Protein AF-A0A0D7BCJ7-F1 (afdb_monomer)

Foldseek 3Di:
DDQDLLNVLQLLLLVCLFVVSLVVLVVVLVVCVVVCVLVVDDCPDSNNVSNVLSVVLSVVVVVVVVCCCQVFAQAAPQPPPPDPVSGHQPDADPQQRRGGHVDPVSVVVCCVVPVVVVSVLSNVLVVLQVVPCPDPFDDDDPRRVNSLVVLVVVQCVVCVVVVVVQQVVVVVPDPDLAGWAWEWESSCCSPVVGTDIDTGHPVRVCVLVVVPPPDPDDRPRNPDSQFAHKYKYWGQDPRPDPDPVCVPDSDTRIGIHGDRPRGD

Organism: NCBI:txid1314674

Secondary structure (DSSP, 8-state):
-PPPHHHHHHHTTGGGGSHHHHHHHHHHHHHHHHTTHHHHS-TTSHHHHHHHHHHHHHHHHHHHHHHHIIIIISS-S-TT-S-TT-S---EE-TTTS--EESSHHHHHHHIIIIIHHHHHHHHHHHHHHHH--SS---PPPHHHHHHHHHHHHHHHHHTHHHHHHHHHHHHHH---SSPPEEEEE-TTHHHHSS-EEEEE-HHHHHHHHT----TT---TTTT-TTSPPEEEEEE--------TTGGG----EEEEEE-TT---

InterPro domains:
  IPR002893 Zinc finger, MYND-type [PF01753] (80-119)
  IPR002893 Zinc finger, MYND-type [PS50865] (78-119)

Sequence (264 aa):
MAVSEAHICTQLIPFLVWPSVRKACARQLRAIHASGVRQRLDAQRPLALALNRLEAAVEALGAEMRHFKQSYMLRCENEACPNPSKDKCLYRCTGCYQYYFCSKLCQREVWRTRHRDLCRSYQECSSAALGLSLNESMPLRDGDTEFLVYLVCRDIRDRTEEINEMLKTHNSALDHTEPPALWLNYHNYAENQRAELALMSRVETRNRMGLGDQPGTRTCLEEEVNGPVPVMILAPYNGASNDPRDVKLCQSYYYILKFPNLTV

Structure (mmCIF, N/CA/C/O backbone):
data_AF-A0A0D7BCJ7-F1
#
_entry.id   AF-A0A0D7BCJ7-F1
#
loop_
_atom_site.group_PDB
_atom_site.id
_atom_site.type_symbol
_atom_site.label_atom_id
_atom_site.label_alt_id
_atom_site.label_comp_id
_atom_site.label_asym_id
_atom_site.label_entity_id
_atom_site.label_seq_id
_atom_site.pdbx_PDB_ins_code
_atom_site.Cartn_x
_atom_site.Cartn_y
_atom_site.Cartn_z
_atom_site.occupancy
_atom_site.B_iso_or_equiv
_atom_site.auth_seq_id
_atom_site.auth_comp_id
_atom_site.auth_asym_id
_atom_site.auth_atom_id
_atom_site.pdbx_PDB_model_num
ATOM 1 N N . MET A 1 1 ? 11.781 5.688 30.549 1.00 51.25 1 MET A N 1
ATOM 2 C CA . MET A 1 1 ? 10.606 6.559 30.321 1.00 51.25 1 MET A CA 1
ATOM 3 C C . MET A 1 1 ? 9.436 5.675 29.930 1.00 51.25 1 MET A C 1
ATOM 5 O O . MET A 1 1 ? 9.625 4.835 29.061 1.00 51.25 1 MET A O 1
ATOM 9 N N . ALA A 1 2 ? 8.278 5.803 30.581 1.00 62.81 2 ALA A N 1
ATOM 10 C CA . ALA A 1 2 ? 7.086 5.059 30.176 1.00 62.81 2 ALA A CA 1
ATOM 11 C C . ALA A 1 2 ? 6.595 5.593 28.821 1.00 62.81 2 ALA A C 1
ATOM 13 O O . AL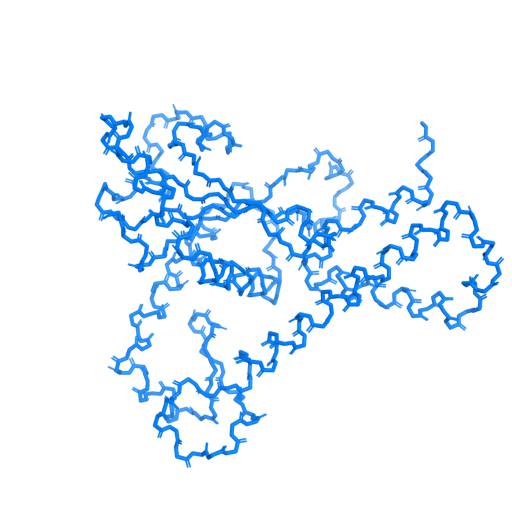A A 1 2 ? 6.397 6.798 28.668 1.00 62.81 2 ALA A O 1
ATOM 14 N N . VAL A 1 3 ? 6.449 4.710 27.834 1.00 76.69 3 VAL A N 1
ATOM 15 C CA . VAL A 1 3 ? 5.853 5.054 26.540 1.00 76.69 3 VAL A CA 1
ATOM 16 C C . VAL A 1 3 ? 4.369 5.332 26.775 1.00 76.69 3 VAL A C 1
ATOM 18 O O . VAL A 1 3 ? 3.677 4.499 27.356 1.00 76.69 3 VAL A O 1
ATOM 21 N N . SER A 1 4 ? 3.878 6.507 26.373 1.00 90.50 4 SER A N 1
ATOM 22 C CA . SER A 1 4 ? 2.458 6.832 26.538 1.00 90.50 4 SER A CA 1
ATOM 23 C C . SER A 1 4 ? 1.599 6.015 25.568 1.00 90.50 4 SER A C 1
ATOM 25 O O . SER A 1 4 ? 2.006 5.722 24.446 1.00 90.50 4 SER A O 1
ATOM 27 N N . GLU A 1 5 ? 0.373 5.679 25.964 1.00 88.62 5 GLU A N 1
ATOM 28 C CA . GLU A 1 5 ? -0.570 4.927 25.118 1.00 88.62 5 GLU A CA 1
ATOM 29 C C . GLU A 1 5 ? -0.847 5.647 23.782 1.00 88.62 5 GLU A C 1
ATOM 31 O O . GLU A 1 5 ? -0.957 5.023 22.725 1.00 88.62 5 GLU A O 1
ATOM 36 N N . ALA A 1 6 ? -0.880 6.984 23.814 1.00 90.62 6 ALA A N 1
ATOM 37 C CA . ALA A 1 6 ? -1.016 7.828 22.629 1.00 90.62 6 ALA A CA 1
ATOM 38 C C . ALA A 1 6 ? 0.174 7.681 21.661 1.00 90.62 6 ALA A C 1
ATOM 40 O O . ALA A 1 6 ? -0.005 7.701 20.439 1.00 90.62 6 ALA A O 1
ATOM 41 N N . HIS A 1 7 ? 1.385 7.497 22.197 1.00 88.62 7 HIS A N 1
ATOM 42 C CA . HIS A 1 7 ? 2.579 7.269 21.390 1.00 88.62 7 HIS A CA 1
ATOM 43 C C . HIS A 1 7 ? 2.500 5.929 20.653 1.00 88.62 7 HIS A C 1
ATOM 45 O O . HIS A 1 7 ? 2.757 5.892 19.453 1.00 88.62 7 HIS A O 1
ATOM 51 N N . ILE A 1 8 ? 2.049 4.863 21.325 1.00 89.12 8 ILE A N 1
ATOM 52 C CA . ILE A 1 8 ? 1.869 3.539 20.705 1.00 89.12 8 ILE A CA 1
ATOM 53 C C . ILE A 1 8 ? 0.881 3.621 19.536 1.00 89.12 8 ILE A C 1
ATOM 55 O O . ILE A 1 8 ? 1.180 3.145 18.444 1.00 89.12 8 ILE A O 1
ATOM 59 N N . CYS A 1 9 ? -0.271 4.275 19.728 1.00 91.38 9 CYS A N 1
ATOM 60 C CA . CYS A 1 9 ? -1.264 4.443 18.661 1.00 91.38 9 CYS A CA 1
ATOM 61 C C . CYS A 1 9 ? -0.677 5.154 17.435 1.00 91.38 9 CYS A C 1
ATOM 63 O O . CYS A 1 9 ? -0.960 4.766 16.307 1.00 91.38 9 CYS A O 1
ATOM 65 N N . THR A 1 10 ? 0.163 6.167 17.663 1.00 90.56 10 THR A N 1
ATOM 66 C CA . THR A 1 10 ? 0.810 6.930 16.588 1.00 90.56 10 THR A CA 1
ATOM 67 C C . THR A 1 10 ? 1.876 6.101 15.871 1.00 90.56 10 THR A C 1
ATOM 69 O O . THR A 1 10 ? 1.929 6.106 14.646 1.00 90.56 10 THR A O 1
ATOM 72 N N . GLN A 1 11 ? 2.682 5.329 16.607 1.00 90.56 11 GLN A N 1
ATOM 73 C CA . GLN A 1 11 ? 3.704 4.462 16.015 1.00 90.56 11 GLN A CA 1
ATOM 74 C C . GLN A 1 11 ? 3.121 3.327 15.171 1.00 90.56 11 GLN A C 1
ATOM 76 O O . GLN A 1 11 ? 3.798 2.841 14.273 1.00 90.56 11 GLN A O 1
ATOM 81 N N . LEU A 1 12 ? 1.874 2.914 15.413 1.00 91.75 12 LEU A N 1
ATOM 82 C CA . LEU A 1 12 ? 1.211 1.896 14.596 1.00 91.75 12 LEU A CA 1
ATOM 83 C C . LEU A 1 12 ? 0.820 2.392 13.199 1.00 91.75 12 LEU A C 1
ATOM 85 O O . LEU A 1 12 ? 0.621 1.565 12.310 1.00 91.75 12 LEU A O 1
ATOM 89 N N . ILE A 1 13 ? 0.693 3.708 12.995 1.00 92.94 13 ILE A N 1
ATOM 90 C CA . ILE A 1 13 ? 0.113 4.260 11.766 1.00 92.94 13 ILE A CA 1
ATOM 91 C C . ILE A 1 13 ? 0.915 3.876 10.512 1.00 92.94 13 ILE A C 1
ATOM 93 O O . ILE A 1 13 ? 0.295 3.325 9.602 1.00 92.94 13 ILE A O 1
ATOM 97 N N . PRO A 1 14 ? 2.253 4.046 10.448 1.00 91.19 14 PRO A N 1
ATOM 98 C CA . PRO A 1 14 ? 3.056 3.603 9.302 1.00 91.19 14 PRO A CA 1
ATOM 99 C C . PRO A 1 14 ? 2.774 2.154 8.881 1.00 91.19 14 PRO A C 1
ATOM 101 O O . PRO A 1 14 ? 2.626 1.840 7.700 1.00 91.19 14 PRO A O 1
ATOM 104 N N . PHE A 1 15 ? 2.606 1.257 9.856 1.00 91.94 15 PHE A N 1
ATOM 105 C CA . PHE A 1 15 ? 2.396 -0.171 9.619 1.00 91.94 15 PHE A CA 1
ATOM 106 C C . PHE A 1 15 ? 0.998 -0.514 9.094 1.00 91.94 15 PHE A C 1
ATOM 108 O O . PHE A 1 15 ? 0.766 -1.644 8.666 1.00 91.94 15 PHE A O 1
ATOM 115 N N . LEU A 1 16 ? 0.056 0.432 9.068 1.00 94.00 16 LEU A N 1
ATOM 116 C CA . LEU A 1 16 ? -1.276 0.188 8.515 1.00 94.00 16 LEU A CA 1
ATOM 117 C C . LEU A 1 16 ? -1.264 -0.044 7.007 1.00 94.00 16 LEU A C 1
ATOM 119 O O . LEU A 1 16 ? -2.260 -0.563 6.495 1.00 94.00 16 LEU A O 1
ATOM 123 N N . VAL A 1 17 ? -0.176 0.297 6.299 1.00 92.75 17 VAL A N 1
ATOM 124 C CA . VAL A 1 17 ? -0.006 -0.071 4.885 1.00 92.75 17 VAL A CA 1
ATOM 125 C C . VAL A 1 17 ? -0.211 -1.578 4.697 1.00 92.75 17 VAL A C 1
ATOM 127 O O . VAL A 1 17 ? -0.869 -1.994 3.743 1.00 92.75 17 VAL A O 1
ATOM 130 N N . TRP A 1 18 ? 0.189 -2.384 5.688 1.00 91.06 18 TRP A N 1
ATOM 131 C CA . TRP A 1 18 ? -0.017 -3.826 5.711 1.00 91.06 18 TRP A CA 1
ATOM 132 C C . TRP A 1 18 ? -1.470 -4.196 6.050 1.00 91.06 18 TRP A C 1
ATOM 134 O O . TRP A 1 18 ? -1.960 -3.923 7.155 1.00 91.06 18 TRP A O 1
ATOM 144 N N . PRO A 1 19 ? -2.183 -4.879 5.139 1.00 91.88 19 PRO A N 1
ATOM 145 C CA . PRO A 1 19 ? -3.533 -5.385 5.369 1.00 91.88 19 PRO A CA 1
ATOM 146 C C . PRO A 1 19 ? -3.717 -6.180 6.663 1.00 91.88 19 PRO A C 1
ATOM 148 O O . PRO A 1 19 ? -4.779 -6.086 7.283 1.00 91.88 19 PRO A O 1
ATOM 151 N N . SER A 1 20 ? -2.736 -6.985 7.068 1.00 88.31 20 SER A N 1
ATOM 152 C CA . SER A 1 20 ? -2.791 -7.783 8.295 1.00 88.31 20 SER A CA 1
ATOM 153 C C . SER A 1 20 ? -2.832 -6.920 9.560 1.00 88.31 20 SER A C 1
ATOM 155 O O . SER A 1 20 ? -3.730 -7.119 10.387 1.00 88.31 20 SER A O 1
ATOM 157 N N . VAL A 1 21 ? -1.947 -5.923 9.672 1.00 91.12 21 VAL A N 1
ATOM 158 C CA . VAL A 1 21 ? -1.925 -4.936 10.768 1.00 91.12 21 VAL A CA 1
ATOM 159 C C . VAL A 1 21 ? -3.219 -4.151 10.774 1.00 91.12 21 VAL A C 1
ATOM 161 O O . VAL A 1 21 ? -3.915 -4.104 11.786 1.00 91.12 21 VAL A O 1
ATOM 164 N N . ARG A 1 22 ? -3.615 -3.624 9.613 1.00 94.44 22 ARG A N 1
ATOM 165 C CA . ARG A 1 22 ? -4.847 -2.850 9.469 1.00 94.44 22 ARG A CA 1
ATOM 166 C C . ARG A 1 22 ? -6.077 -3.629 9.929 1.00 94.44 22 ARG A C 1
ATOM 168 O O . ARG A 1 22 ? -6.897 -3.097 10.673 1.00 94.44 22 ARG A O 1
ATOM 175 N N . LYS A 1 23 ? -6.202 -4.908 9.552 1.00 92.00 23 LYS A N 1
ATOM 176 C CA . LYS A 1 23 ? -7.285 -5.787 10.033 1.00 92.00 23 LYS A CA 1
ATOM 177 C C . LYS A 1 23 ? -7.230 -5.981 11.548 1.00 92.00 23 LYS A C 1
ATOM 179 O O . LYS A 1 23 ? -8.285 -6.012 12.183 1.00 92.00 23 LYS A O 1
ATOM 184 N N . ALA A 1 24 ? -6.039 -6.140 12.127 1.00 93.88 24 ALA A N 1
ATOM 185 C CA . ALA A 1 24 ? -5.876 -6.268 13.569 1.00 93.88 24 ALA A CA 1
ATOM 186 C C . ALA A 1 24 ? -6.311 -4.986 14.297 1.00 93.88 24 ALA A C 1
ATOM 188 O O . ALA A 1 24 ? -7.172 -5.077 15.172 1.00 93.88 24 ALA A O 1
ATOM 189 N N . CYS A 1 25 ? -5.825 -3.817 13.870 1.00 95.56 25 CYS A N 1
ATOM 190 C CA . CYS A 1 25 ? -6.227 -2.512 14.397 1.00 95.56 25 CYS A CA 1
ATOM 191 C C . CYS A 1 25 ? -7.739 -2.300 14.275 1.00 95.56 25 CYS A C 1
ATOM 193 O O . CYS A 1 25 ? -8.396 -2.017 15.271 1.00 95.56 25 CYS A O 1
ATOM 195 N N . ALA A 1 26 ? -8.327 -2.550 13.101 1.00 96.44 26 ALA A N 1
ATOM 196 C CA . ALA A 1 26 ? -9.767 -2.403 12.886 1.00 96.44 26 ALA A CA 1
ATOM 197 C C . ALA A 1 26 ? -10.609 -3.271 13.841 1.00 96.44 26 ALA A C 1
ATOM 199 O O . ALA A 1 26 ? -11.671 -2.848 14.293 1.00 96.44 26 ALA A O 1
ATOM 200 N N . ARG A 1 27 ? -10.157 -4.494 14.167 1.00 96.12 27 ARG A N 1
ATOM 201 C CA . ARG A 1 27 ? -10.835 -5.345 15.165 1.00 96.12 27 ARG A CA 1
ATOM 202 C C . ARG A 1 27 ? -10.770 -4.738 16.564 1.00 96.12 27 ARG A C 1
ATOM 204 O O . ARG A 1 27 ? -11.791 -4.730 17.243 1.00 96.12 27 ARG A O 1
ATOM 211 N N . GLN A 1 28 ? -9.602 -4.244 16.972 1.00 96.56 28 GLN A N 1
ATOM 212 C CA . GLN A 1 28 ? -9.423 -3.646 18.298 1.00 96.56 28 GLN A CA 1
ATOM 213 C C . GLN A 1 28 ? -10.228 -2.355 18.444 1.00 96.56 28 GLN A C 1
ATOM 215 O O . GLN A 1 28 ? -10.923 -2.180 19.438 1.00 96.56 28 GLN A O 1
ATOM 220 N N . LEU A 1 29 ? -10.235 -1.507 17.415 1.00 96.69 29 LEU A N 1
ATOM 221 C CA . LEU A 1 29 ? -11.061 -0.303 17.379 1.00 96.69 29 LEU A CA 1
ATOM 222 C C . LEU A 1 29 ? -12.546 -0.651 17.538 1.00 96.69 29 LEU A C 1
ATOM 224 O O . LEU A 1 29 ? -13.207 -0.111 18.418 1.00 96.69 29 LEU A O 1
ATOM 228 N N . ARG A 1 30 ? -13.067 -1.646 16.804 1.00 96.94 30 ARG A N 1
ATOM 229 C CA . ARG A 1 30 ? -14.457 -2.102 16.997 1.00 96.94 30 ARG A CA 1
ATOM 230 C C . ARG A 1 30 ? -14.746 -2.579 18.423 1.00 96.94 30 ARG A C 1
ATOM 232 O O . ARG A 1 30 ? -15.822 -2.293 18.937 1.00 96.94 30 ARG A O 1
ATOM 239 N N . ALA A 1 31 ? -13.809 -3.274 19.067 1.00 97.00 31 ALA A N 1
ATOM 240 C CA . ALA A 1 31 ? -13.967 -3.697 20.459 1.00 97.00 31 ALA A CA 1
ATOM 241 C C . ALA A 1 31 ? -13.989 -2.498 21.430 1.00 97.00 31 ALA A C 1
ATOM 243 O O . ALA A 1 31 ? -14.836 -2.440 22.324 1.00 97.00 31 ALA A O 1
ATOM 244 N N . ILE A 1 32 ? -13.121 -1.502 21.219 1.00 95.31 32 ILE A N 1
ATOM 245 C CA . ILE A 1 32 ? -13.100 -0.249 21.992 1.00 95.31 32 ILE A CA 1
ATOM 246 C C . ILE A 1 32 ? -14.434 0.497 21.850 1.00 95.31 32 ILE A C 1
ATOM 248 O O . ILE A 1 32 ? -14.998 0.932 22.855 1.00 95.31 32 ILE A O 1
ATOM 252 N N . HIS A 1 33 ? -14.977 0.586 20.633 1.00 95.69 33 HIS A N 1
ATOM 253 C CA . HIS A 1 33 ? -16.292 1.183 20.375 1.00 95.69 33 HIS A CA 1
ATOM 254 C C . HIS A 1 33 ? -17.423 0.406 21.062 1.00 95.69 33 HIS A C 1
ATOM 256 O O . HIS A 1 33 ? -18.238 1.006 21.759 1.00 95.69 33 HIS A O 1
ATOM 262 N N . ALA A 1 34 ? -17.444 -0.924 20.929 1.00 96.38 34 ALA A N 1
ATOM 263 C CA . ALA A 1 34 ? -18.485 -1.778 21.509 1.00 96.38 34 ALA A CA 1
ATOM 264 C C . ALA A 1 34 ? -18.501 -1.759 23.048 1.00 96.38 34 ALA A C 1
ATOM 266 O O . ALA A 1 34 ? -19.558 -1.879 23.659 1.00 96.38 34 ALA A O 1
ATOM 267 N N . SER A 1 35 ? -17.340 -1.586 23.682 1.00 97.00 35 SER A N 1
ATOM 268 C CA . SER A 1 35 ? -17.218 -1.528 25.146 1.00 97.00 35 SER A CA 1
ATOM 269 C C . SER A 1 35 ? -17.656 -0.197 25.773 1.00 97.00 35 SER A C 1
ATOM 271 O O . SER A 1 35 ? -17.656 -0.066 26.999 1.00 97.00 35 SER A O 1
ATOM 273 N N . GLY A 1 36 ? -17.972 0.823 24.967 1.00 96.38 36 GLY A N 1
ATOM 274 C CA . GLY A 1 36 ? -18.299 2.161 25.464 1.00 96.38 36 GLY A CA 1
ATOM 275 C C . GLY A 1 36 ? -17.089 2.960 25.978 1.00 96.38 36 GLY A C 1
ATOM 276 O O . GLY A 1 36 ? -17.242 4.079 26.469 1.00 96.38 36 GLY A O 1
ATOM 277 N N . VAL A 1 37 ? -15.871 2.400 25.912 1.00 94.56 37 VAL A N 1
ATOM 278 C CA . VAL A 1 37 ? -14.645 3.064 26.389 1.00 94.56 37 VAL A CA 1
ATOM 279 C C . VAL A 1 37 ? -14.391 4.344 25.602 1.00 94.56 37 VAL A C 1
ATOM 281 O O . VAL A 1 37 ? -14.027 5.357 26.198 1.00 94.56 37 VAL A O 1
ATOM 284 N N . ARG A 1 38 ? -14.640 4.330 24.286 1.00 92.75 38 ARG A N 1
ATOM 285 C CA . ARG A 1 38 ? -14.382 5.479 23.408 1.00 92.75 38 ARG A CA 1
ATOM 286 C C . ARG A 1 38 ? -15.134 6.737 23.844 1.00 92.75 38 ARG A C 1
ATOM 288 O O . ARG A 1 38 ? -14.552 7.816 23.791 1.00 92.75 38 ARG A O 1
ATOM 295 N N . GLN A 1 39 ? -16.385 6.588 24.273 1.00 94.12 39 GLN A N 1
ATOM 296 C CA . GLN A 1 39 ? -17.293 7.670 24.664 1.00 94.12 39 GLN A CA 1
ATOM 297 C C . GLN A 1 39 ? -16.931 8.271 26.026 1.00 94.12 39 GLN A C 1
ATOM 299 O O . GLN A 1 39 ? -17.283 9.410 26.309 1.00 94.12 39 GLN A O 1
ATOM 304 N N . ARG A 1 40 ? -16.222 7.512 26.870 1.00 95.19 40 ARG A N 1
ATOM 305 C CA . ARG A 1 40 ? -15.751 7.975 28.183 1.00 95.19 40 ARG A CA 1
ATOM 306 C C . ARG A 1 40 ? -14.421 8.726 28.113 1.00 95.19 40 ARG A C 1
ATOM 308 O O . ARG A 1 40 ? -14.030 9.349 29.095 1.00 95.19 40 ARG A O 1
ATOM 315 N N . LEU A 1 41 ? -13.713 8.647 26.986 1.00 93.81 41 LEU A N 1
ATOM 316 C CA . LEU A 1 41 ? -12.473 9.386 26.775 1.00 93.81 41 LEU A CA 1
ATOM 317 C C . LEU A 1 41 ? -12.789 10.834 26.403 1.00 93.81 41 LEU A C 1
ATOM 319 O O . LEU A 1 41 ? -13.449 11.095 25.399 1.00 93.81 41 LEU A O 1
ATOM 323 N N . ASP A 1 42 ? -12.255 11.769 27.185 1.00 94.31 42 ASP A N 1
ATOM 324 C CA . ASP A 1 42 ? -12.269 13.192 26.854 1.00 94.31 42 ASP A CA 1
ATOM 325 C C . ASP A 1 42 ? -11.578 13.426 25.498 1.00 94.31 42 ASP A C 1
ATOM 327 O O . ASP A 1 42 ? -10.450 12.980 25.265 1.00 94.31 42 ASP A O 1
ATOM 331 N N . ALA A 1 43 ? -12.282 14.115 24.598 1.00 93.00 43 ALA A N 1
ATOM 332 C CA . ALA A 1 43 ? -11.879 14.340 23.215 1.00 93.00 43 ALA A CA 1
ATOM 333 C C . ALA A 1 43 ? -10.544 15.089 23.080 1.00 93.00 43 ALA A C 1
ATOM 335 O O . ALA A 1 43 ? -9.851 14.895 22.084 1.00 93.00 43 ALA A O 1
ATOM 336 N N . GLN A 1 44 ? -10.170 15.902 24.074 1.00 94.00 44 GLN A N 1
ATOM 337 C CA . GLN A 1 44 ? -8.918 16.665 24.062 1.00 94.00 44 GLN A CA 1
ATOM 338 C C . GLN A 1 44 ? -7.728 15.876 24.617 1.00 94.00 44 GLN A C 1
ATOM 340 O O . GLN A 1 44 ? -6.585 16.335 24.564 1.00 94.00 44 GLN A O 1
ATOM 345 N N . ARG A 1 45 ? -7.955 14.670 25.156 1.00 94.38 45 ARG A N 1
ATOM 346 C CA . ARG A 1 45 ? -6.863 13.843 25.673 1.00 94.38 45 ARG A CA 1
ATOM 347 C C . ARG A 1 45 ? -5.987 13.342 24.520 1.00 94.38 45 ARG A C 1
ATOM 349 O O . ARG A 1 45 ? -6.523 12.885 23.509 1.00 94.38 45 ARG A O 1
ATOM 356 N N . PRO A 1 46 ? -4.652 13.293 24.697 1.00 95.69 46 PRO A N 1
ATOM 357 C CA . PRO A 1 46 ? -3.736 12.801 23.666 1.00 95.69 46 PRO A CA 1
ATOM 358 C C . PRO A 1 46 ? -4.098 11.415 23.118 1.00 95.69 46 PRO A C 1
ATOM 360 O O . PRO A 1 46 ? -3.980 11.179 21.920 1.00 95.69 46 PRO A O 1
ATOM 363 N N . LEU A 1 47 ? -4.588 10.509 23.972 1.00 95.31 47 LEU A N 1
ATOM 364 C CA . LEU A 1 47 ? -5.031 9.181 23.544 1.00 95.31 47 LEU A CA 1
ATOM 365 C C . LEU A 1 47 ? -6.252 9.247 22.615 1.00 95.31 47 LEU A C 1
ATOM 367 O O . LEU A 1 47 ? -6.290 8.534 21.618 1.00 95.31 47 LEU A O 1
ATOM 371 N N . ALA A 1 48 ? -7.230 10.111 22.905 1.00 95.56 48 ALA A N 1
ATOM 372 C CA . ALA A 1 48 ? -8.414 10.268 22.064 1.00 95.56 48 ALA A CA 1
ATOM 373 C C . ALA A 1 48 ? -8.048 10.820 20.677 1.00 95.56 48 ALA A C 1
ATOM 375 O O . ALA A 1 48 ? -8.554 10.328 19.669 1.00 95.56 48 ALA A O 1
ATOM 376 N N . LEU A 1 49 ? -7.126 11.787 20.620 1.00 95.56 49 LEU A N 1
ATOM 377 C CA . LEU A 1 49 ? -6.604 12.333 19.364 1.00 95.56 49 LEU A CA 1
ATOM 378 C C . LEU A 1 49 ? -5.815 11.285 18.565 1.00 95.56 49 LEU A C 1
ATOM 380 O O . LEU A 1 49 ? -6.019 11.148 17.359 1.00 95.56 49 LEU A O 1
ATOM 384 N N . ALA A 1 50 ? -4.958 10.505 19.230 1.00 95.44 50 ALA A N 1
ATOM 385 C CA . ALA A 1 50 ? -4.190 9.446 18.580 1.00 95.44 50 ALA A CA 1
ATOM 386 C C . ALA A 1 50 ? -5.093 8.319 18.047 1.00 95.44 50 ALA A C 1
ATOM 388 O O . ALA A 1 50 ? -4.885 7.846 16.931 1.00 95.44 50 ALA A O 1
ATOM 389 N N . LEU A 1 51 ? -6.132 7.933 18.798 1.00 96.44 51 LEU A N 1
ATOM 390 C CA . LEU A 1 51 ? -7.142 6.973 18.344 1.00 96.44 51 LEU A CA 1
ATOM 391 C C . LEU A 1 51 ? -7.931 7.500 17.142 1.00 96.44 51 LEU A C 1
ATOM 393 O O . LEU A 1 51 ? -8.103 6.755 16.187 1.00 96.44 51 LEU A O 1
ATOM 397 N N . ASN A 1 52 ? -8.341 8.774 17.137 1.00 95.88 52 ASN A N 1
ATOM 398 C CA . ASN A 1 52 ? -9.004 9.382 15.974 1.00 95.88 52 ASN A CA 1
ATOM 399 C C . ASN A 1 52 ? -8.136 9.298 14.716 1.00 95.88 52 ASN A C 1
ATOM 401 O O . ASN A 1 52 ? -8.620 8.943 13.643 1.00 95.88 52 ASN A O 1
ATOM 405 N N . ARG A 1 53 ? -6.842 9.608 14.851 1.00 95.81 53 ARG A N 1
ATOM 406 C CA . ARG A 1 53 ? -5.889 9.547 13.738 1.00 95.81 53 ARG A CA 1
ATOM 407 C C . ARG A 1 53 ? -5.714 8.112 13.228 1.00 95.81 53 ARG A C 1
ATOM 409 O O . ARG A 1 53 ? -5.748 7.885 12.022 1.00 95.81 53 ARG A O 1
ATOM 416 N N . LEU A 1 54 ? -5.579 7.151 14.144 1.00 96.25 54 LEU A N 1
ATOM 417 C CA . LEU A 1 54 ? -5.483 5.723 13.834 1.00 96.25 54 LEU A CA 1
ATOM 418 C C . LEU A 1 54 ? -6.756 5.199 13.145 1.00 96.25 54 LEU A C 1
ATOM 420 O O . LEU A 1 54 ? -6.659 4.494 12.144 1.00 96.25 54 LEU A O 1
ATOM 424 N N . GLU A 1 55 ? -7.940 5.563 13.644 1.00 96.81 55 GLU A N 1
ATOM 425 C CA . GLU A 1 55 ? -9.242 5.217 13.055 1.00 96.81 55 GLU A CA 1
ATOM 426 C C . GLU A 1 55 ? -9.379 5.763 11.631 1.00 96.81 55 GLU A C 1
ATOM 428 O O . GLU A 1 55 ? -9.693 5.003 10.714 1.00 96.81 55 GLU A O 1
ATOM 433 N N . ALA A 1 56 ? -9.071 7.047 11.426 1.00 96.38 56 ALA A N 1
ATOM 434 C CA . ALA A 1 56 ? -9.122 7.673 10.109 1.00 96.38 56 ALA A CA 1
ATOM 435 C C . ALA A 1 56 ? -8.192 6.971 9.104 1.00 96.38 56 ALA A C 1
ATOM 437 O O . ALA A 1 56 ? -8.612 6.661 7.988 1.00 96.38 56 ALA A O 1
ATOM 438 N N . ALA A 1 57 ? -6.958 6.651 9.509 1.00 96.31 57 ALA A N 1
ATOM 439 C CA . ALA A 1 57 ? -6.001 5.944 8.658 1.00 96.31 57 ALA A CA 1
ATOM 440 C C . ALA A 1 57 ? -6.443 4.499 8.344 1.00 96.31 57 ALA A C 1
ATOM 442 O O . ALA A 1 57 ? -6.313 4.037 7.206 1.00 96.31 57 ALA A O 1
ATOM 443 N N . VAL A 1 58 ? -7.012 3.783 9.325 1.00 96.62 58 VAL A N 1
ATOM 444 C CA . VAL A 1 58 ? -7.580 2.438 9.126 1.00 96.62 58 VAL A CA 1
ATOM 445 C C . VAL A 1 58 ? -8.729 2.465 8.119 1.00 96.62 58 VAL A C 1
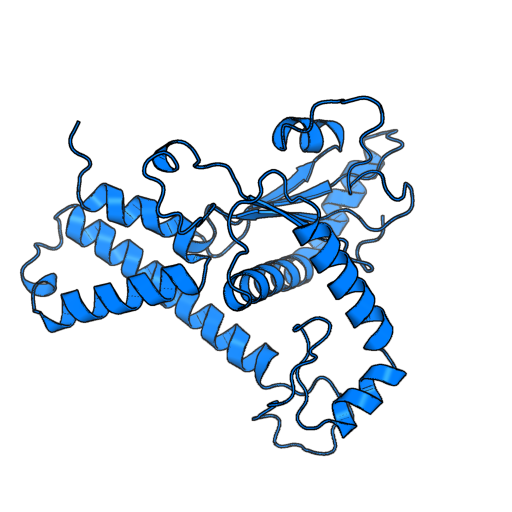ATOM 447 O O . VAL A 1 58 ? -8.784 1.590 7.251 1.00 96.62 58 VAL A O 1
ATOM 450 N N . GLU A 1 59 ? -9.630 3.443 8.213 1.00 95.69 59 GLU A N 1
ATOM 451 C CA . GLU A 1 59 ? -10.773 3.562 7.306 1.00 95.69 59 GLU A CA 1
ATOM 452 C C . GLU A 1 59 ? -10.356 3.965 5.889 1.00 95.69 59 GLU A C 1
ATOM 454 O O . GLU A 1 59 ? -10.801 3.327 4.929 1.00 95.69 59 GLU A O 1
ATOM 459 N N . ALA A 1 60 ? -9.453 4.942 5.745 1.00 94.56 60 ALA A N 1
ATOM 460 C CA . ALA A 1 60 ? -8.932 5.377 4.447 1.00 94.56 60 ALA A CA 1
ATOM 461 C C . ALA A 1 60 ? -8.280 4.210 3.684 1.00 94.56 60 ALA A C 1
ATOM 463 O O . ALA A 1 60 ? -8.723 3.834 2.596 1.00 94.56 60 ALA A O 1
ATOM 464 N N . LEU A 1 61 ? -7.319 3.524 4.310 1.00 93.81 61 LEU A N 1
ATOM 465 C CA . LEU A 1 61 ? -6.669 2.347 3.719 1.00 93.81 61 LEU A CA 1
ATOM 466 C C . LEU A 1 61 ? -7.610 1.136 3.602 1.00 93.81 61 LEU A C 1
ATOM 468 O O . LEU A 1 61 ? -7.405 0.225 2.792 1.00 93.81 61 LEU A O 1
ATOM 472 N N . GLY A 1 62 ? -8.650 1.081 4.434 1.00 92.62 62 GLY A N 1
ATOM 473 C CA . GLY A 1 62 ? -9.736 0.115 4.324 1.00 92.62 62 GLY A CA 1
ATOM 474 C C . GLY A 1 62 ? -10.534 0.307 3.035 1.00 92.62 62 GLY A C 1
ATOM 475 O O . GLY A 1 62 ? -10.846 -0.680 2.365 1.00 92.62 62 GLY A O 1
ATOM 476 N N . ALA A 1 63 ? -10.819 1.557 2.662 1.00 91.6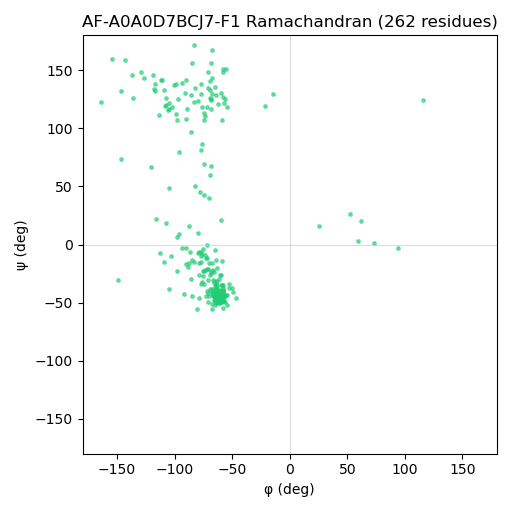9 63 ALA A N 1
ATOM 477 C CA . ALA A 1 63 ? -11.452 1.910 1.397 1.00 91.69 63 ALA A CA 1
ATOM 478 C C . ALA A 1 63 ? -10.560 1.563 0.202 1.00 91.69 63 ALA A C 1
ATOM 480 O O . ALA A 1 63 ? -11.030 0.896 -0.720 1.00 91.69 63 ALA A O 1
ATOM 481 N N . GLU A 1 64 ? -9.265 1.884 0.262 1.00 89.75 64 GLU A N 1
ATOM 482 C CA . GLU A 1 64 ? -8.312 1.498 -0.786 1.00 89.75 64 GLU A CA 1
ATOM 483 C C . GLU A 1 64 ? -8.247 -0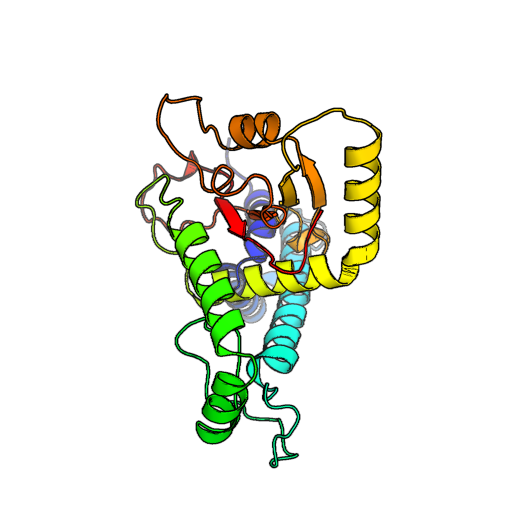.018 -0.984 1.00 89.75 64 GLU A C 1
ATOM 485 O O . GLU A 1 64 ? -8.259 -0.511 -2.107 1.00 89.75 64 GLU A O 1
ATOM 490 N N . MET A 1 65 ? -8.252 -0.788 0.104 1.00 88.75 65 MET A N 1
ATOM 491 C CA . MET A 1 65 ? -8.302 -2.249 0.039 1.00 88.75 65 MET A CA 1
ATOM 492 C C . MET A 1 65 ? -9.604 -2.769 -0.571 1.00 8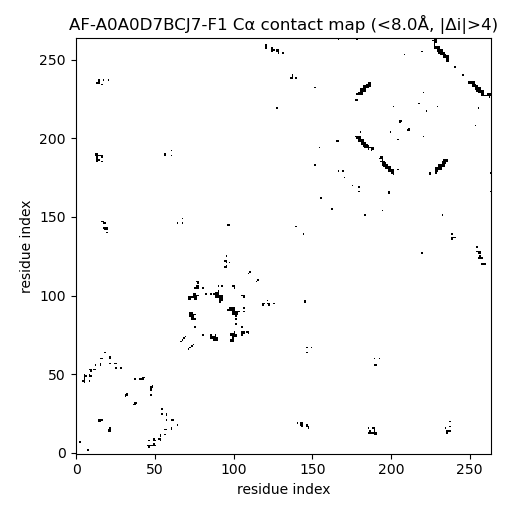8.75 65 MET A C 1
ATOM 494 O O . MET A 1 65 ? -9.595 -3.790 -1.256 1.00 88.75 65 MET A O 1
ATOM 498 N N . ARG A 1 66 ? -10.739 -2.106 -0.330 1.00 87.94 66 ARG A N 1
ATOM 499 C CA . ARG A 1 66 ? -11.995 -2.458 -1.007 1.00 87.94 66 ARG A CA 1
ATOM 500 C C . ARG A 1 66 ? -11.892 -2.180 -2.503 1.00 87.94 66 ARG A C 1
ATOM 502 O O . ARG A 1 66 ? -12.274 -3.056 -3.270 1.00 87.94 66 ARG A O 1
ATOM 509 N N . HIS A 1 67 ? -11.308 -1.051 -2.906 1.00 84.62 67 HIS A N 1
ATOM 510 C CA . HIS A 1 67 ? -11.037 -0.757 -4.314 1.00 84.62 67 HIS A CA 1
ATOM 511 C C . HIS A 1 67 ? -10.074 -1.760 -4.941 1.00 84.62 67 HIS A C 1
ATOM 513 O O . HIS A 1 67 ? -10.373 -2.272 -6.010 1.00 84.62 67 HIS A O 1
ATOM 519 N N . PHE A 1 68 ? -8.985 -2.126 -4.267 1.00 83.75 68 PHE A N 1
ATOM 520 C CA . PHE A 1 68 ? -8.104 -3.204 -4.711 1.00 83.75 68 PHE A CA 1
ATOM 521 C C . PHE A 1 68 ? -8.897 -4.496 -4.939 1.00 83.75 68 PHE A C 1
ATOM 523 O O . PHE A 1 68 ? -8.880 -5.066 -6.025 1.00 83.75 68 PHE A O 1
ATOM 530 N N . LYS A 1 69 ? -9.686 -4.930 -3.954 1.00 81.56 69 LYS A N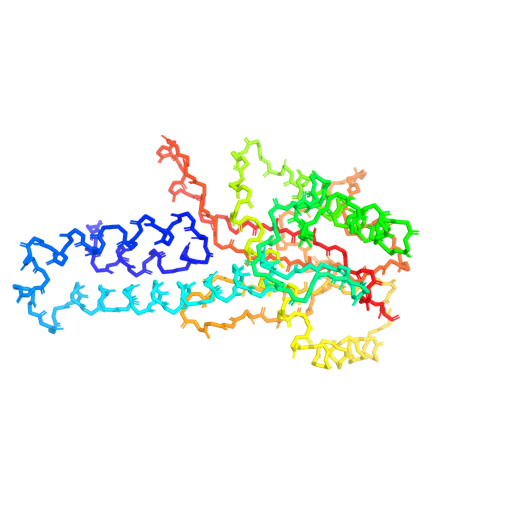 1
ATOM 531 C CA . LYS A 1 69 ? -10.498 -6.143 -4.094 1.00 81.56 69 LYS A CA 1
ATOM 532 C C . LYS A 1 69 ? -11.502 -6.046 -5.241 1.00 81.56 69 LYS A C 1
ATOM 534 O O . LYS A 1 69 ? -11.638 -6.996 -5.998 1.00 81.56 69 LYS A O 1
ATOM 539 N N . GLN A 1 70 ? -12.190 -4.921 -5.387 1.00 77.44 70 GLN A N 1
ATOM 540 C CA . GLN A 1 70 ? -13.208 -4.736 -6.420 1.00 77.44 70 GLN A CA 1
ATOM 541 C C . GLN A 1 70 ? -12.593 -4.619 -7.819 1.00 77.44 70 GLN A C 1
ATOM 543 O O . GLN A 1 70 ? -12.998 -5.332 -8.730 1.00 77.44 70 GLN A O 1
ATOM 548 N N . SER A 1 71 ? -11.591 -3.764 -7.986 1.00 69.88 71 SER A N 1
ATOM 549 C CA . SER A 1 71 ? -10.990 -3.453 -9.283 1.00 69.88 71 SER A CA 1
ATOM 550 C C . SER A 1 71 ? -10.041 -4.544 -9.775 1.00 69.88 71 SER A C 1
ATOM 552 O O . SER A 1 71 ? -9.969 -4.775 -10.980 1.00 69.88 71 SER A O 1
ATOM 554 N N . TYR A 1 72 ? -9.331 -5.219 -8.864 1.00 66.62 72 TYR A N 1
ATOM 555 C CA . TYR A 1 72 ? -8.327 -6.227 -9.216 1.00 66.62 72 TYR A CA 1
ATOM 556 C C . TYR A 1 72 ? -8.789 -7.667 -8.990 1.00 66.62 72 TYR A C 1
ATOM 558 O O . TYR A 1 72 ? -8.483 -8.510 -9.825 1.00 66.62 72 TYR A O 1
ATOM 566 N N . MET A 1 73 ? -9.544 -7.979 -7.927 1.00 69.38 73 MET A N 1
ATOM 567 C CA . MET A 1 73 ? -9.954 -9.374 -7.677 1.00 69.38 73 MET A CA 1
ATOM 568 C C . MET A 1 73 ? -11.261 -9.773 -8.370 1.00 69.38 73 MET A C 1
ATOM 570 O O . MET A 1 73 ? -11.526 -10.966 -8.513 1.00 69.38 73 MET A O 1
ATOM 574 N N . LEU A 1 74 ? -12.100 -8.818 -8.790 1.00 72.62 74 LEU A N 1
ATOM 575 C CA . LEU A 1 74 ? -13.379 -9.148 -9.430 1.00 72.62 74 LEU A CA 1
ATOM 576 C C . LEU A 1 74 ? -13.318 -9.093 -10.954 1.00 72.62 74 LEU A C 1
ATOM 578 O O . LEU A 1 74 ? -14.093 -9.797 -11.590 1.00 72.62 74 LEU A O 1
ATOM 582 N N . ARG A 1 75 ? -12.373 -8.363 -11.559 1.00 79.31 75 ARG A N 1
ATOM 583 C CA . ARG A 1 75 ? -12.302 -8.213 -13.017 1.00 79.31 75 ARG A CA 1
ATOM 584 C C . ARG A 1 75 ? -11.611 -9.400 -13.688 1.00 79.31 75 ARG A C 1
ATOM 586 O O . ARG A 1 75 ? -10.539 -9.829 -13.276 1.00 79.31 75 ARG A O 1
ATOM 593 N N . CYS A 1 76 ? -12.212 -9.892 -14.774 1.00 86.56 7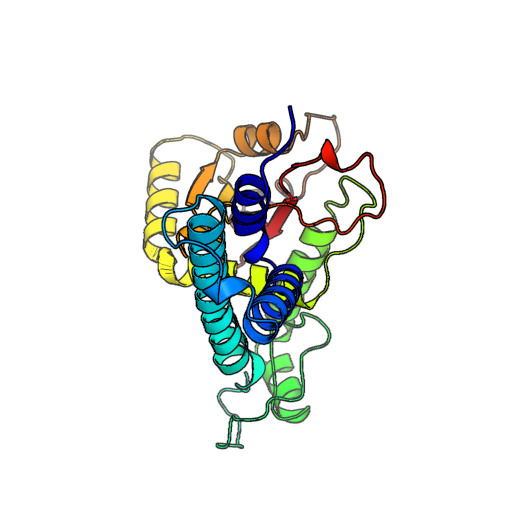6 CYS A N 1
ATOM 594 C CA . CYS A 1 76 ? -11.566 -10.895 -15.612 1.00 86.56 76 CYS A CA 1
ATOM 595 C C . CYS A 1 76 ? -10.525 -10.200 -16.478 1.00 86.56 76 CYS A C 1
ATOM 597 O O . CYS A 1 76 ? -10.857 -9.249 -17.185 1.00 86.56 76 CYS A O 1
ATOM 599 N N . GLU A 1 77 ? -9.304 -10.722 -16.476 1.00 87.00 77 GLU A N 1
ATOM 600 C CA . GLU A 1 77 ? -8.230 -10.180 -17.311 1.00 87.00 77 GLU A CA 1
ATOM 601 C C . GLU A 1 77 ? -8.441 -10.444 -18.812 1.00 87.00 77 GLU A C 1
ATOM 603 O O . GLU A 1 77 ? -7.826 -9.804 -19.656 1.00 87.00 77 GLU A O 1
ATOM 608 N N . ASN A 1 78 ? -9.327 -11.372 -19.180 1.00 90.00 78 ASN A N 1
ATOM 609 C CA . ASN A 1 78 ? -9.666 -11.593 -20.579 1.00 90.00 78 ASN A CA 1
ATOM 610 C C . ASN A 1 78 ? -10.556 -10.454 -21.090 1.00 90.00 78 ASN A C 1
ATOM 612 O O . ASN A 1 78 ? -11.731 -10.375 -20.738 1.00 90.00 78 ASN A O 1
ATOM 616 N N . GLU A 1 79 ? -10.006 -9.577 -21.926 1.00 87.19 79 GLU A N 1
ATOM 617 C CA . GLU A 1 79 ? -10.759 -8.486 -22.559 1.00 87.19 79 GLU A CA 1
ATOM 618 C C . GLU A 1 79 ? -11.865 -8.997 -23.483 1.00 87.19 79 GLU A C 1
ATOM 620 O O . GLU A 1 79 ? -12.929 -8.386 -23.548 1.00 87.19 79 GLU A O 1
ATOM 625 N N . ALA A 1 80 ? -11.656 -10.158 -24.109 1.00 89.62 80 ALA A N 1
ATOM 626 C CA . ALA A 1 80 ? -12.647 -10.853 -24.925 1.00 89.62 80 ALA A CA 1
ATOM 627 C C . ALA A 1 80 ? -13.550 -11.787 -24.094 1.00 89.62 80 ALA A C 1
ATOM 629 O O . ALA A 1 80 ? -14.205 -12.670 -24.647 1.00 89.62 80 ALA A O 1
ATOM 630 N N . CYS A 1 81 ? -13.584 -11.631 -22.761 1.00 88.25 81 CYS A N 1
ATOM 631 C CA . CYS A 1 81 ? -14.379 -12.480 -21.877 1.00 88.25 81 CYS A CA 1
ATOM 632 C C . CYS A 1 81 ? -15.853 -12.501 -22.326 1.00 88.25 81 CYS A C 1
ATOM 634 O O . CYS A 1 81 ? -16.522 -11.468 -22.248 1.00 88.25 81 CYS A O 1
ATOM 636 N N . PRO A 1 82 ? -16.403 -13.672 -22.704 1.00 83.31 82 PRO A N 1
ATOM 637 C CA . PRO A 1 82 ? -17.788 -13.780 -23.160 1.00 83.31 82 PRO A CA 1
ATOM 638 C C . PRO A 1 82 ? -18.789 -13.613 -22.013 1.00 83.31 82 PRO A C 1
ATOM 640 O O . PRO A 1 82 ? -19.986 -13.493 -22.251 1.00 83.31 82 PRO A O 1
ATOM 643 N N . ASN A 1 83 ? -18.316 -13.633 -20.761 1.00 79.00 83 ASN A N 1
ATOM 644 C CA . ASN A 1 83 ? -19.152 -13.394 -19.600 1.00 79.00 83 ASN A CA 1
ATOM 645 C C . ASN A 1 83 ? -19.179 -11.889 -19.261 1.00 79.00 83 ASN A C 1
ATOM 647 O O . ASN A 1 83 ? -18.188 -11.376 -18.725 1.00 79.00 83 ASN A O 1
ATOM 651 N N . PRO A 1 84 ? -20.300 -11.187 -19.509 1.00 63.00 84 PRO A N 1
ATOM 652 C CA . PRO A 1 84 ? -20.429 -9.763 -19.208 1.00 63.00 84 PRO A CA 1
ATOM 653 C C . PRO A 1 84 ? -20.510 -9.504 -17.704 1.00 63.00 84 PRO A C 1
ATOM 655 O O . PRO A 1 84 ? -20.209 -8.402 -17.257 1.00 63.00 84 PRO A O 1
ATOM 658 N N . SER A 1 85 ? -20.884 -10.525 -16.923 1.00 63.47 85 SER A N 1
ATOM 659 C CA . SER A 1 85 ? -21.218 -10.363 -15.513 1.00 63.47 85 SER A CA 1
ATOM 660 C C . SER A 1 85 ? -20.035 -10.091 -14.599 1.00 63.47 85 SER A C 1
ATOM 662 O O . SER A 1 85 ? -20.337 -9.964 -13.437 1.00 63.47 85 SER A O 1
ATOM 664 N N . LYS A 1 86 ? -18.771 -10.019 -15.078 1.00 62.34 86 LYS A N 1
ATOM 665 C CA . LYS A 1 86 ? -17.514 -9.486 -14.461 1.00 62.34 86 LYS A CA 1
ATOM 666 C C . LYS A 1 86 ? -17.354 -9.440 -12.920 1.00 62.34 86 LYS A C 1
ATOM 668 O O . LYS A 1 86 ? -16.427 -8.807 -12.440 1.00 62.34 86 LYS A O 1
ATOM 673 N N . ASP A 1 87 ? -18.161 -10.140 -12.139 1.00 60.44 87 ASP A N 1
ATOM 674 C CA . ASP A 1 87 ? -18.406 -9.803 -10.734 1.00 60.44 87 ASP A CA 1
ATOM 675 C C . ASP A 1 87 ? -17.836 -10.873 -9.812 1.00 60.44 87 ASP A C 1
ATOM 677 O O . ASP A 1 87 ? -17.828 -10.710 -8.594 1.00 60.44 87 ASP A O 1
ATOM 681 N N . LYS A 1 88 ? -17.351 -11.991 -10.367 1.00 69.69 88 LYS A N 1
ATOM 682 C CA . LYS A 1 88 ? -16.764 -13.095 -9.598 1.00 69.69 88 LYS A CA 1
ATOM 683 C C . LYS A 1 88 ? -15.638 -13.768 -10.372 1.00 69.69 88 LYS A C 1
ATOM 685 O O . LYS A 1 88 ? -15.779 -14.888 -10.864 1.00 69.69 88 LYS A O 1
ATOM 690 N N . CYS A 1 89 ? -14.493 -13.099 -10.466 1.00 79.81 89 CYS A N 1
ATOM 691 C CA . CYS A 1 89 ? -13.267 -13.742 -10.927 1.00 79.81 89 CYS A CA 1
ATOM 692 C C . CYS A 1 89 ? -12.649 -14.600 -9.824 1.00 79.81 89 CYS A C 1
ATOM 694 O O . CYS A 1 89 ? -11.740 -14.200 -9.109 1.00 79.81 89 CYS A O 1
ATOM 696 N N . LEU A 1 90 ? -13.197 -15.807 -9.675 1.00 78.56 90 LEU A N 1
ATOM 697 C CA . LEU A 1 90 ? -12.800 -16.761 -8.638 1.00 78.56 90 LEU A CA 1
ATOM 698 C C . LEU A 1 90 ? -11.483 -17.486 -8.954 1.00 78.56 90 LEU A C 1
ATOM 700 O O . LEU A 1 90 ? -10.904 -18.113 -8.069 1.00 78.56 90 LEU A O 1
ATOM 704 N N . TYR A 1 91 ? -11.009 -17.431 -10.202 1.00 83.44 91 TYR A N 1
ATOM 705 C CA . TYR A 1 91 ? -9.778 -18.097 -10.612 1.00 83.44 91 TYR A CA 1
ATOM 706 C C . TYR A 1 91 ? -8.625 -17.109 -10.606 1.00 83.44 91 TYR A C 1
ATOM 708 O O . TYR A 1 91 ? -8.507 -16.272 -11.492 1.00 83.44 91 TYR A O 1
ATOM 716 N N . ARG A 1 92 ? -7.744 -17.237 -9.622 1.00 86.88 92 ARG A N 1
ATOM 717 C CA . ARG A 1 92 ? -6.494 -16.483 -9.559 1.00 86.88 92 ARG A CA 1
ATOM 718 C C . ARG A 1 92 ? -5.380 -17.257 -10.257 1.00 86.88 92 ARG A C 1
ATOM 720 O O . ARG A 1 92 ? -5.303 -18.480 -10.122 1.00 86.88 92 ARG A O 1
ATOM 727 N N . CYS A 1 93 ? -4.495 -16.564 -10.971 1.00 86.06 93 CYS A N 1
ATOM 728 C CA . CYS A 1 93 ? -3.269 -17.193 -11.453 1.00 86.06 93 CYS A CA 1
ATOM 729 C C . CYS A 1 93 ? -2.420 -17.646 -10.261 1.00 86.06 93 CYS A C 1
ATOM 731 O O . CYS A 1 93 ? -2.007 -16.825 -9.450 1.00 86.06 93 CYS A O 1
ATOM 733 N N . THR A 1 94 ? -2.128 -18.940 -10.165 1.00 81.56 94 THR A N 1
ATOM 734 C CA . THR A 1 94 ? -1.291 -19.501 -9.092 1.00 81.56 94 THR A CA 1
ATOM 735 C C . THR A 1 94 ? 0.201 -19.243 -9.296 1.00 81.56 94 THR A C 1
ATOM 737 O O . THR A 1 94 ? 0.988 -19.535 -8.408 1.00 81.56 94 THR A O 1
ATOM 740 N N . GLY A 1 95 ? 0.598 -18.743 -10.472 1.00 79.69 95 GLY A N 1
ATOM 741 C CA . GLY A 1 95 ? 1.988 -18.422 -10.779 1.00 79.69 95 GLY A CA 1
ATOM 742 C C . GLY A 1 95 ? 2.422 -17.077 -10.203 1.00 79.69 95 GLY A C 1
ATOM 743 O O . GLY A 1 95 ? 3.393 -17.019 -9.461 1.00 79.69 95 GLY A O 1
ATOM 744 N N . CYS A 1 96 ? 1.701 -16.005 -10.542 1.00 73.94 96 CYS A N 1
ATOM 745 C CA . CYS A 1 96 ? 2.041 -14.635 -10.131 1.00 73.94 96 CYS A CA 1
ATOM 746 C C . CYS A 1 96 ? 1.091 -14.029 -9.090 1.00 73.94 96 CYS A C 1
ATOM 748 O O . CYS A 1 96 ? 1.389 -12.971 -8.545 1.00 73.94 96 CYS A O 1
ATOM 750 N N . TYR A 1 97 ? -0.086 -14.625 -8.877 1.00 76.31 97 TYR A N 1
ATOM 751 C CA . TYR A 1 97 ? -1.154 -14.110 -8.010 1.00 76.31 97 TYR A CA 1
ATOM 752 C C . TYR A 1 97 ? -1.720 -12.718 -8.359 1.00 76.31 97 TYR A C 1
ATOM 754 O O . TYR A 1 97 ? -2.635 -12.255 -7.682 1.00 76.31 97 TYR A O 1
ATOM 762 N N . GLN A 1 98 ? -1.268 -12.092 -9.454 1.00 74.88 98 GLN A N 1
ATOM 763 C CA . GLN A 1 98 ? -1.680 -10.740 -9.856 1.00 74.88 98 GLN A CA 1
ATOM 764 C C . GLN A 1 98 ? -2.967 -10.691 -10.688 1.00 74.88 98 GLN A C 1
ATOM 766 O O . GLN A 1 98 ? -3.698 -9.706 -10.636 1.00 74.88 98 GLN A O 1
ATOM 771 N N . TYR A 1 99 ? -3.256 -11.745 -11.457 1.00 81.44 99 TYR A N 1
ATOM 772 C CA . TYR A 1 99 ? -4.373 -11.751 -12.403 1.00 81.44 99 TYR A CA 1
ATOM 773 C C . TYR A 1 99 ? -5.487 -12.704 -11.999 1.00 81.44 99 TYR A C 1
ATOM 775 O O . TYR A 1 99 ? -5.246 -13.828 -11.542 1.00 81.44 99 TYR A O 1
ATOM 783 N N . TYR A 1 100 ? -6.711 -12.244 -12.239 1.00 87.38 100 TYR A N 1
ATOM 784 C CA . TYR A 1 100 ? -7.945 -12.931 -11.907 1.00 87.38 100 TYR A CA 1
ATOM 785 C C . TYR A 1 100 ? -8.754 -13.209 -13.176 1.00 87.38 100 TYR A C 1
ATOM 787 O O . TYR A 1 100 ? -8.755 -12.455 -14.152 1.00 87.38 100 TYR A O 1
ATOM 795 N N . PHE A 1 101 ? -9.443 -14.341 -13.170 1.00 89.00 101 PHE A N 1
ATOM 796 C CA . PHE A 1 101 ? -10.210 -14.854 -14.288 1.00 89.00 101 PHE A CA 1
ATOM 797 C C . PHE A 1 101 ? -11.550 -15.389 -13.791 1.00 89.00 101 PHE A C 1
ATOM 799 O O . PHE A 1 101 ? -11.661 -15.973 -12.710 1.00 89.00 101 PHE A O 1
ATOM 806 N N . CYS A 1 102 ? -12.589 -15.233 -14.607 1.00 90.19 102 CYS A N 1
ATOM 807 C CA . CYS A 1 102 ? -13.901 -15.812 -14.320 1.00 90.19 102 CYS A CA 1
ATOM 808 C C . CYS A 1 102 ? -13.918 -17.334 -14.537 1.00 90.19 102 CYS A C 1
ATOM 810 O O . CYS A 1 102 ? -14.756 -18.034 -13.976 1.00 90.19 102 CYS A O 1
ATOM 812 N N . SER A 1 103 ? -12.982 -17.859 -15.336 1.00 90.50 103 SER A N 1
ATOM 813 C CA . SER A 1 103 ? -12.881 -19.277 -15.673 1.00 90.50 103 SER A CA 1
ATOM 814 C C . SER A 1 103 ? -11.451 -19.683 -16.039 1.00 90.50 103 SER A C 1
ATOM 816 O O . SER A 1 103 ? -10.647 -18.867 -16.496 1.00 90.50 103 SER A O 1
ATOM 818 N N . LYS A 1 104 ? -11.159 -20.988 -15.943 1.00 91.62 104 LYS A N 1
ATOM 819 C CA . LYS A 1 104 ? -9.913 -21.573 -16.471 1.00 91.62 104 LYS A CA 1
ATOM 820 C C . LYS A 1 104 ? -9.762 -21.380 -17.986 1.00 91.62 104 LYS A C 1
ATOM 822 O O . LYS A 1 104 ? -8.639 -21.381 -18.481 1.00 91.62 104 LYS A O 1
ATOM 827 N N . LEU A 1 105 ? -10.865 -21.239 -18.728 1.00 93.31 105 LEU A N 1
ATOM 828 C CA . LEU A 1 105 ? -10.832 -20.987 -20.172 1.00 93.31 105 LEU A CA 1
ATOM 829 C C . LEU A 1 105 ? -10.262 -19.598 -20.463 1.00 93.31 105 LEU A C 1
ATOM 831 O O . LEU A 1 105 ? -9.273 -19.502 -21.183 1.00 93.31 105 LEU A O 1
ATOM 835 N N . CYS A 1 106 ? -10.798 -18.560 -19.813 1.00 93.00 106 CYS A N 1
ATOM 836 C CA . CYS A 1 106 ? -10.264 -17.200 -19.909 1.00 93.00 106 CYS A CA 1
ATOM 837 C C . CYS A 1 106 ? -8.798 -17.133 -19.470 1.00 93.00 106 CYS A C 1
ATOM 839 O O . CYS A 1 106 ? -7.991 -16.500 -20.141 1.00 93.00 106 CYS A O 1
ATOM 841 N N . GLN A 1 107 ? -8.425 -17.841 -18.398 1.00 93.50 107 GLN A N 1
ATOM 842 C CA . GLN A 1 107 ? -7.022 -17.930 -17.992 1.00 93.50 107 GLN A CA 1
ATOM 843 C C . GLN A 1 107 ? -6.141 -18.522 -19.098 1.00 93.50 107 GLN A C 1
ATOM 845 O O . GLN A 1 107 ? -5.109 -17.949 -19.420 1.00 93.50 107 GLN A O 1
ATOM 850 N N . ARG A 1 108 ? -6.531 -19.656 -19.695 1.00 94.88 108 ARG A N 1
ATOM 851 C CA . ARG A 1 108 ? -5.753 -20.326 -20.753 1.00 94.88 108 ARG A CA 1
ATOM 852 C C . ARG A 1 108 ? -5.658 -19.511 -22.039 1.00 94.88 108 ARG A C 1
ATOM 854 O O . ARG A 1 108 ? -4.664 -19.631 -22.749 1.00 94.88 108 ARG A O 1
ATOM 861 N N . GLU A 1 109 ? -6.694 -18.754 -22.370 1.00 94.69 109 GLU A N 1
ATOM 862 C CA . GLU A 1 109 ? -6.713 -17.880 -23.540 1.00 94.69 109 GLU A CA 1
ATOM 863 C C . GLU A 1 109 ? -5.719 -16.733 -23.364 1.00 94.69 109 GLU A C 1
ATOM 865 O O . GLU A 1 109 ? -4.762 -16.630 -24.129 1.00 94.69 109 GLU A O 1
ATOM 870 N N . VAL A 1 110 ? -5.855 -15.968 -22.276 1.00 93.75 110 VAL A N 1
ATOM 871 C CA . VAL A 1 110 ? -4.941 -14.858 -21.972 1.00 93.75 110 VAL A CA 1
ATOM 872 C C . VAL A 1 110 ? -3.518 -15.366 -21.725 1.00 93.75 110 VAL A C 1
ATOM 874 O O . VAL A 1 110 ? -2.555 -14.704 -22.106 1.00 93.75 110 VAL A O 1
ATOM 877 N N . TRP A 1 111 ? -3.353 -16.558 -21.136 1.00 94.44 111 TRP A N 1
ATOM 878 C CA . TRP A 1 111 ? -2.041 -17.191 -20.951 1.00 94.44 111 TRP A CA 1
ATOM 879 C C . TRP A 1 111 ? -1.273 -17.313 -22.264 1.00 94.44 111 TRP A C 1
ATOM 881 O O . TRP A 1 111 ? -0.086 -17.009 -22.297 1.00 94.44 111 TRP A O 1
ATOM 891 N N . ARG A 1 112 ? -1.944 -17.729 -23.344 1.00 93.25 112 ARG A N 1
ATOM 892 C CA . ARG A 1 112 ? -1.306 -17.917 -24.653 1.00 93.25 112 ARG A CA 1
ATOM 893 C C . ARG A 1 112 ? -1.014 -16.607 -25.374 1.00 93.25 112 ARG A C 1
ATOM 895 O O . ARG A 1 112 ? -0.097 -16.593 -26.184 1.00 93.25 112 ARG A O 1
ATOM 902 N N . THR A 1 113 ? -1.784 -15.553 -25.113 1.00 89.81 113 THR A N 1
ATOM 903 C CA . THR A 1 113 ? -1.665 -14.288 -25.848 1.00 89.81 113 THR A CA 1
ATOM 904 C C . THR A 1 113 ? -0.715 -13.296 -25.189 1.00 89.81 113 THR A C 1
ATOM 906 O O . THR A 1 113 ? 0.057 -12.660 -25.894 1.00 89.81 113 THR A O 1
ATOM 909 N N . ARG A 1 114 ? -0.763 -13.144 -23.858 1.00 88.31 114 ARG A N 1
ATOM 910 C CA . ARG A 1 114 ? 0.040 -12.129 -23.142 1.00 88.31 114 ARG A CA 1
ATOM 911 C C . ARG A 1 114 ? 0.464 -12.505 -21.729 1.00 88.31 114 ARG A C 1
ATOM 913 O O . ARG A 1 114 ? 1.494 -12.055 -21.239 1.00 88.31 114 ARG A O 1
ATOM 920 N N . HIS A 1 115 ? -0.340 -13.304 -21.029 1.00 89.12 115 HIS A N 1
ATOM 921 C CA . HIS A 1 115 ? -0.152 -13.476 -19.594 1.00 89.12 115 HIS A CA 1
ATOM 922 C C . HIS A 1 115 ? 1.036 -14.378 -19.249 1.00 89.12 115 HIS A C 1
ATOM 924 O O . HIS A 1 115 ? 1.578 -14.221 -18.166 1.00 89.12 115 HIS A O 1
ATOM 930 N N . ARG A 1 116 ? 1.503 -15.268 -20.136 1.00 90.00 116 ARG A N 1
ATOM 931 C CA . ARG A 1 116 ? 2.698 -16.087 -19.864 1.00 90.00 116 ARG A CA 1
ATOM 932 C C . ARG A 1 116 ? 3.933 -15.235 -19.567 1.00 90.00 116 ARG A C 1
ATOM 934 O O . ARG A 1 116 ? 4.611 -15.496 -18.575 1.00 90.00 116 ARG A O 1
ATOM 941 N N . ASP A 1 117 ? 4.195 -14.235 -20.400 1.00 81.19 117 ASP A N 1
ATOM 942 C CA . ASP A 1 117 ? 5.387 -13.394 -20.275 1.00 81.19 117 ASP A CA 1
ATOM 943 C C . ASP A 1 117 ? 5.248 -12.447 -19.084 1.00 81.19 117 ASP A C 1
ATOM 945 O O . ASP A 1 117 ? 6.127 -12.410 -18.230 1.00 81.19 117 ASP A O 1
ATOM 949 N N . LEU A 1 118 ? 4.077 -11.819 -18.922 1.00 76.56 118 LEU A N 1
ATOM 950 C CA . LEU A 1 118 ? 3.769 -11.010 -17.738 1.00 76.56 118 LEU A CA 1
ATOM 951 C C . LEU A 1 118 ? 3.876 -11.826 -16.444 1.00 76.56 118 LEU A C 1
ATOM 953 O O . LEU A 1 118 ? 4.465 -11.371 -15.471 1.00 76.56 118 LEU A O 1
ATOM 957 N N . CYS A 1 119 ? 3.327 -13.045 -16.417 1.00 79.69 119 CYS A N 1
ATOM 958 C CA . CYS A 1 119 ? 3.404 -13.937 -15.262 1.00 79.69 119 CYS A CA 1
ATOM 959 C C . CYS A 1 119 ? 4.853 -14.263 -14.923 1.00 79.69 119 CYS A C 1
ATOM 961 O O . CYS A 1 119 ? 5.185 -14.271 -13.743 1.00 79.69 119 CYS A O 1
ATOM 963 N N . ARG A 1 120 ? 5.704 -14.501 -15.929 1.00 77.94 120 ARG A N 1
ATOM 964 C CA . ARG A 1 120 ? 7.134 -14.709 -15.716 1.00 77.94 120 ARG A CA 1
ATOM 965 C C . ARG A 1 120 ? 7.787 -13.458 -15.137 1.00 77.94 120 ARG A C 1
ATOM 967 O O . ARG A 1 120 ? 8.427 -13.582 -14.107 1.00 77.94 120 ARG A O 1
ATOM 974 N N . SER A 1 121 ? 7.547 -12.273 -15.699 1.00 69.25 121 SER A N 1
ATOM 975 C CA . SER A 1 121 ? 8.094 -11.021 -15.157 1.00 69.25 121 SER A CA 1
ATOM 976 C C . SER A 1 121 ? 7.661 -10.783 -13.709 1.00 69.25 121 SER A C 1
ATOM 978 O O . SER A 1 121 ? 8.475 -10.404 -12.873 1.00 69.25 121 SER A O 1
ATOM 980 N N . TYR A 1 122 ? 6.397 -11.063 -13.371 1.00 66.38 122 TYR A N 1
ATOM 981 C CA . TYR A 1 122 ? 5.917 -10.991 -11.990 1.00 66.38 122 TYR A CA 1
ATOM 982 C C . TYR A 1 122 ? 6.543 -12.055 -11.089 1.00 66.38 122 TYR A C 1
ATOM 984 O O . TYR A 1 122 ? 6.828 -11.768 -9.931 1.00 66.38 122 TYR A O 1
ATOM 992 N N . GLN A 1 123 ? 6.755 -13.271 -11.593 1.00 68.38 123 GLN A N 1
ATOM 993 C CA . GLN A 1 123 ? 7.428 -14.336 -10.853 1.00 68.38 123 GLN A CA 1
ATOM 994 C C . GLN A 1 123 ? 8.894 -14.007 -10.612 1.00 68.38 123 GLN A C 1
ATOM 996 O O . GLN A 1 123 ? 9.336 -14.172 -9.489 1.00 68.38 123 GLN A O 1
ATOM 1001 N N . GLU A 1 124 ? 9.606 -13.491 -11.610 1.00 61.91 124 GLU A N 1
ATOM 1002 C CA . GLU A 1 124 ? 10.990 -13.027 -11.510 1.00 61.91 124 GLU A CA 1
ATOM 1003 C C . GLU A 1 124 ? 11.100 -11.846 -10.548 1.00 61.91 124 GLU A C 1
ATOM 1005 O O . GLU A 1 124 ? 11.978 -11.832 -9.692 1.00 61.91 124 GLU A O 1
ATOM 1010 N N . CYS A 1 125 ? 10.157 -10.899 -10.605 1.00 55.28 125 CYS A N 1
ATOM 1011 C CA . CYS A 1 125 ? 10.060 -9.826 -9.622 1.00 55.28 125 CYS A CA 1
ATOM 1012 C C . CYS A 1 125 ? 9.803 -10.364 -8.220 1.00 55.28 125 CYS A C 1
ATOM 1014 O O . CYS A 1 125 ? 10.451 -9.922 -7.284 1.00 55.28 125 CYS A O 1
ATOM 1016 N N . SER A 1 126 ? 8.884 -11.318 -8.063 1.00 54.00 126 SER A N 1
ATOM 1017 C CA . SER A 1 126 ? 8.563 -11.913 -6.767 1.00 54.00 126 SER A CA 1
ATOM 1018 C C . SER A 1 126 ? 9.711 -12.771 -6.241 1.00 54.00 126 SER A C 1
ATOM 1020 O O . SER A 1 126 ? 9.964 -12.755 -5.045 1.00 54.00 126 SER A O 1
ATOM 1022 N N . SER A 1 127 ? 10.419 -13.511 -7.092 1.00 51.62 127 SER A N 1
ATOM 1023 C CA . SER A 1 127 ? 11.550 -14.351 -6.701 1.00 51.62 127 SER A CA 1
ATOM 1024 C C . SER A 1 127 ? 12.804 -13.529 -6.443 1.00 51.62 127 SER A C 1
ATOM 1026 O O . SER A 1 127 ? 13.561 -13.886 -5.554 1.00 51.62 127 SER A O 1
ATOM 1028 N N . ALA A 1 128 ? 13.013 -12.415 -7.151 1.00 48.81 128 ALA A N 1
ATOM 1029 C CA . ALA A 1 128 ? 14.076 -11.455 -6.849 1.00 48.81 128 ALA A CA 1
ATOM 1030 C C . ALA A 1 128 ? 13.761 -10.661 -5.568 1.00 48.81 128 ALA A C 1
ATOM 1032 O O . ALA A 1 128 ? 14.629 -10.493 -4.717 1.00 48.81 128 ALA A O 1
ATOM 1033 N N . ALA A 1 129 ? 12.496 -10.271 -5.375 1.00 47.59 129 ALA A N 1
ATOM 1034 C CA . ALA A 1 129 ? 11.976 -9.696 -4.134 1.00 47.59 129 ALA A CA 1
ATOM 1035 C C . ALA A 1 129 ? 12.122 -10.644 -2.930 1.00 47.59 129 ALA A C 1
ATOM 1037 O O . ALA A 1 129 ? 12.376 -10.177 -1.825 1.00 47.59 129 ALA A O 1
ATOM 1038 N N . LEU A 1 130 ? 11.980 -11.958 -3.138 1.00 47.72 130 LEU A N 1
ATOM 1039 C CA . LEU A 1 130 ? 12.199 -13.001 -2.123 1.00 47.72 130 LEU A CA 1
ATOM 1040 C C . LEU A 1 130 ? 13.667 -13.469 -2.041 1.00 47.72 130 LEU A C 1
ATOM 1042 O O . LEU A 1 130 ? 14.055 -14.097 -1.061 1.00 47.72 130 LEU A O 1
ATOM 1046 N N . GLY A 1 131 ? 14.482 -13.163 -3.054 1.00 40.97 131 GLY A N 1
ATOM 1047 C CA . GLY A 1 131 ? 15.912 -13.477 -3.132 1.00 40.97 131 GLY A CA 1
ATOM 1048 C C . GLY A 1 131 ? 16.785 -12.528 -2.310 1.00 40.97 131 GLY A C 1
ATOM 1049 O O . GLY A 1 131 ? 17.906 -12.880 -1.959 1.00 40.97 131 GLY A O 1
ATOM 1050 N N . LEU A 1 132 ? 16.246 -11.374 -1.905 1.00 45.19 132 LEU A N 1
ATOM 1051 C CA . LEU A 1 132 ? 16.798 -10.527 -0.845 1.00 45.19 132 LEU A CA 1
ATOM 1052 C C . LEU A 1 132 ? 16.370 -11.030 0.540 1.00 45.19 132 LEU A C 1
ATOM 1054 O O . LEU A 1 132 ? 15.928 -10.263 1.394 1.00 45.19 132 LEU A O 1
ATOM 1058 N N . SER A 1 133 ? 16.561 -12.328 0.782 1.00 39.72 133 SER A N 1
ATOM 1059 C CA . SER A 1 133 ? 16.620 -12.901 2.127 1.00 39.72 133 SER A CA 1
ATOM 1060 C C . SER A 1 133 ? 17.907 -12.427 2.817 1.00 39.72 133 SER A C 1
ATOM 1062 O O . SER A 1 133 ? 18.761 -13.223 3.200 1.00 39.72 133 SER A O 1
ATOM 1064 N N . LEU A 1 134 ? 18.067 -11.111 2.976 1.00 40.03 134 LEU A N 1
ATOM 1065 C CA . LEU A 1 134 ? 18.989 -10.520 3.940 1.00 40.03 134 LEU A CA 1
ATOM 1066 C C . LEU A 1 134 ? 18.358 -10.685 5.319 1.00 40.03 134 LEU A C 1
ATOM 1068 O O . LEU A 1 134 ? 17.922 -9.711 5.909 1.00 40.03 134 LEU A O 1
ATOM 1072 N N . ASN A 1 135 ? 18.302 -11.939 5.776 1.00 39.94 135 ASN A N 1
ATOM 1073 C CA . ASN A 1 135 ? 17.781 -12.479 7.038 1.00 39.94 135 ASN A CA 1
ATOM 1074 C C . ASN A 1 135 ? 16.585 -13.411 6.792 1.00 39.94 135 ASN A C 1
ATOM 1076 O O . ASN A 1 135 ? 15.569 -13.018 6.224 1.00 39.94 135 ASN A O 1
ATOM 1080 N N . GLU A 1 136 ? 16.702 -14.644 7.295 1.00 45.06 136 GLU A N 1
ATOM 1081 C CA . GLU A 1 136 ? 15.704 -15.732 7.367 1.00 45.06 136 GLU A CA 1
ATOM 1082 C C . GLU A 1 136 ? 14.431 -15.363 8.171 1.00 45.06 136 GLU A C 1
ATOM 1084 O O . GLU A 1 136 ? 13.708 -16.212 8.694 1.00 45.06 136 GLU A O 1
ATOM 1089 N N . SER A 1 137 ? 14.164 -14.070 8.326 1.00 48.56 137 SER A N 1
ATOM 1090 C CA . SER A 1 137 ? 13.012 -13.500 8.996 1.00 48.56 137 SER A CA 1
ATOM 1091 C C . SER A 1 137 ? 11.742 -13.747 8.183 1.00 48.56 137 SER A C 1
ATOM 1093 O O . SER A 1 137 ? 11.676 -13.428 6.999 1.00 48.56 137 SER A O 1
ATOM 1095 N N . MET A 1 138 ? 10.759 -14.341 8.865 1.00 51.84 138 MET A N 1
ATOM 1096 C CA . MET A 1 138 ? 9.422 -14.742 8.414 1.00 51.84 138 MET A CA 1
ATOM 1097 C C . MET A 1 138 ? 8.931 -14.165 7.073 1.00 51.84 138 MET A C 1
ATOM 1099 O O . MET A 1 138 ? 8.852 -12.942 6.930 1.00 51.84 138 MET A O 1
ATOM 1103 N N . PRO A 1 139 ? 8.447 -15.019 6.149 1.00 59.44 139 PRO A N 1
ATOM 1104 C CA . PRO A 1 139 ? 7.811 -14.541 4.931 1.00 59.44 139 PRO A CA 1
ATOM 1105 C C . PRO A 1 139 ? 6.596 -13.675 5.285 1.00 59.44 139 PRO A C 1
ATOM 1107 O O . PRO A 1 139 ? 5.749 -14.067 6.098 1.00 59.44 139 PRO A O 1
ATOM 1110 N N . LEU A 1 140 ? 6.510 -12.485 4.680 1.00 65.69 140 LEU A N 1
ATOM 1111 C CA . LEU A 1 140 ? 5.297 -11.672 4.749 1.00 65.69 140 LEU A CA 1
ATOM 1112 C C . LEU A 1 140 ? 4.101 -12.496 4.261 1.00 65.69 140 LEU A C 1
ATOM 1114 O O . LEU A 1 140 ? 4.225 -13.395 3.432 1.00 65.69 140 LEU A O 1
ATOM 1118 N N . ARG A 1 141 ? 2.911 -12.184 4.779 1.00 70.44 141 ARG A N 1
ATOM 1119 C CA . ARG A 1 141 ? 1.684 -12.842 4.322 1.00 70.44 141 ARG A CA 1
ATOM 1120 C C . ARG A 1 141 ? 1.438 -12.473 2.862 1.00 70.44 141 ARG A C 1
ATOM 1122 O O . ARG A 1 141 ? 1.454 -11.288 2.547 1.00 70.44 141 ARG A O 1
ATOM 1129 N N . ASP A 1 142 ? 1.074 -13.445 2.027 1.00 70.56 142 ASP A N 1
ATOM 1130 C CA . ASP A 1 142 ? 0.810 -13.231 0.593 1.00 70.56 142 ASP A CA 1
ATOM 1131 C C . ASP A 1 142 ? -0.084 -12.012 0.324 1.00 70.56 142 ASP A C 1
ATOM 1133 O O . ASP A 1 142 ? 0.236 -11.155 -0.492 1.00 70.56 142 ASP A O 1
ATOM 1137 N N . GLY A 1 143 ? -1.177 -11.868 1.082 1.00 76.69 143 GLY A N 1
ATOM 1138 C CA . GLY A 1 143 ? -2.105 -10.747 0.919 1.00 76.69 143 GLY A CA 1
ATOM 1139 C C . GLY A 1 143 ? -1.530 -9.370 1.279 1.00 76.69 143 GLY A C 1
ATOM 1140 O O . GLY A 1 143 ? -2.072 -8.364 0.826 1.00 76.69 143 GLY A O 1
ATOM 1141 N N . ASP A 1 144 ? -0.473 -9.309 2.091 1.00 83.31 144 ASP A N 1
ATOM 1142 C CA . ASP A 1 144 ? 0.221 -8.065 2.423 1.00 83.31 144 ASP A CA 1
ATOM 1143 C C . ASP A 1 144 ? 1.165 -7.652 1.290 1.00 83.31 144 ASP A C 1
ATOM 1145 O O . ASP A 1 144 ? 1.116 -6.505 0.840 1.00 83.31 144 ASP A O 1
ATOM 1149 N N . THR A 1 145 ? 1.947 -8.602 0.772 1.00 79.62 145 THR A N 1
ATOM 1150 C CA . THR A 1 145 ? 2.817 -8.390 -0.390 1.00 79.62 145 THR A CA 1
ATOM 1151 C C . THR A 1 145 ? 2.004 -8.047 -1.638 1.00 79.62 145 THR A C 1
ATOM 1153 O O . THR A 1 145 ? 2.331 -7.088 -2.329 1.00 79.62 145 THR A O 1
ATOM 1156 N N . GLU A 1 146 ? 0.901 -8.757 -1.899 1.00 77.88 146 GLU A N 1
ATOM 1157 C CA . GLU A 1 146 ? -0.000 -8.479 -3.027 1.00 77.88 146 GLU A CA 1
ATOM 1158 C C . GLU A 1 146 ? -0.549 -7.047 -2.986 1.00 77.88 146 GLU A C 1
ATOM 1160 O O . GLU A 1 146 ? -0.567 -6.355 -4.003 1.00 77.88 146 GLU A O 1
ATOM 1165 N N . PHE A 1 147 ? -0.972 -6.578 -1.808 1.00 86.06 147 PHE A N 1
ATOM 1166 C CA . PHE A 1 147 ? -1.487 -5.219 -1.670 1.00 86.06 147 PHE A CA 1
ATOM 1167 C C . PHE A 1 147 ? -0.393 -4.166 -1.863 1.00 86.06 147 PHE A C 1
ATOM 1169 O O . PHE A 1 147 ? -0.640 -3.160 -2.524 1.00 86.06 147 PHE A O 1
ATOM 1176 N N . LEU A 1 148 ? 0.816 -4.397 -1.340 1.00 87.25 148 LEU A N 1
ATOM 1177 C CA . LEU A 1 148 ? 1.938 -3.481 -1.549 1.00 87.25 148 LEU A CA 1
ATOM 1178 C C . LEU A 1 148 ? 2.337 -3.409 -3.030 1.00 87.25 148 LEU A C 1
ATOM 1180 O O . LEU A 1 148 ? 2.511 -2.316 -3.561 1.00 87.25 148 LEU A O 1
ATOM 1184 N N . VAL A 1 149 ? 2.413 -4.551 -3.721 1.00 81.19 149 VAL A N 1
ATOM 1185 C CA . VAL A 1 149 ? 2.678 -4.596 -5.169 1.00 81.19 149 VAL A CA 1
ATOM 1186 C C . VAL A 1 149 ? 1.591 -3.852 -5.945 1.00 81.19 149 VAL A C 1
ATOM 1188 O O . VAL A 1 149 ? 1.911 -3.119 -6.881 1.00 81.19 149 VAL A O 1
ATOM 1191 N N . TYR A 1 150 ? 0.323 -3.977 -5.543 1.00 84.56 150 TYR A N 1
ATOM 1192 C CA . TYR A 1 150 ? -0.766 -3.190 -6.122 1.00 84.56 150 TYR A CA 1
ATOM 1193 C C . TYR A 1 150 ? -0.542 -1.682 -5.956 1.00 84.56 150 TYR A C 1
ATOM 1195 O O . TYR A 1 150 ? -0.650 -0.957 -6.946 1.00 84.56 150 TYR A O 1
ATOM 1203 N N . LEU A 1 151 ? -0.204 -1.218 -4.746 1.00 89.56 151 LEU A N 1
ATOM 1204 C CA . LEU A 1 151 ? 0.069 0.200 -4.490 1.00 89.56 151 LEU A CA 1
ATOM 1205 C C . LEU A 1 151 ? 1.213 0.712 -5.370 1.00 89.56 151 LEU A C 1
ATOM 1207 O O . LEU A 1 151 ? 1.070 1.746 -6.014 1.00 89.56 151 LEU A O 1
ATOM 1211 N N . VAL A 1 152 ? 2.295 -0.058 -5.478 1.00 87.69 152 VAL A N 1
ATOM 1212 C CA . VAL A 1 152 ? 3.460 0.281 -6.308 1.00 87.69 152 VAL A CA 1
ATOM 1213 C C . VAL A 1 152 ? 3.089 0.364 -7.783 1.00 87.69 152 VAL A C 1
ATOM 1215 O O . VAL A 1 152 ? 3.400 1.349 -8.447 1.00 87.69 152 VAL A O 1
ATOM 1218 N N . CYS A 1 153 ? 2.385 -0.642 -8.307 1.00 81.62 153 CYS A N 1
ATOM 1219 C CA . CYS A 1 153 ? 1.943 -0.647 -9.701 1.00 81.62 153 CYS A CA 1
ATOM 1220 C C . CYS A 1 153 ? 1.029 0.540 -10.019 1.00 81.62 153 CYS A C 1
ATOM 1222 O O . CYS A 1 153 ? 1.118 1.110 -11.108 1.00 81.62 153 CYS A O 1
ATOM 1224 N N . ARG A 1 154 ? 0.128 0.884 -9.093 1.00 86.12 154 ARG A N 1
ATOM 1225 C CA . ARG A 1 154 ? -0.763 2.035 -9.225 1.00 86.12 154 ARG A CA 1
ATOM 1226 C C . ARG A 1 154 ? 0.041 3.331 -9.221 1.00 86.12 154 ARG A C 1
ATOM 1228 O O . ARG A 1 154 ? -0.090 4.102 -10.158 1.00 86.12 154 ARG A O 1
ATOM 1235 N N . ASP A 1 155 ? 0.909 3.535 -8.235 1.00 89.94 155 ASP A N 1
ATOM 1236 C CA . ASP A 1 155 ? 1.658 4.786 -8.091 1.00 89.94 155 ASP A CA 1
ATOM 1237 C C . ASP A 1 155 ? 2.623 5.018 -9.260 1.00 89.94 155 ASP A C 1
ATOM 1239 O O . ASP A 1 155 ? 2.751 6.146 -9.724 1.00 89.94 155 ASP A O 1
ATOM 1243 N N . ILE A 1 156 ? 3.251 3.964 -9.793 1.00 85.00 156 ILE A N 1
ATOM 1244 C CA . ILE A 1 156 ? 4.063 4.058 -11.017 1.00 85.00 156 ILE A CA 1
ATOM 1245 C C . ILE A 1 156 ? 3.202 4.476 -12.206 1.00 85.00 156 ILE A C 1
ATOM 1247 O O . ILE A 1 156 ? 3.593 5.351 -12.976 1.00 85.00 156 ILE A O 1
ATOM 1251 N N . ARG A 1 157 ? 2.026 3.859 -12.370 1.00 82.19 157 ARG A N 1
ATOM 1252 C CA . ARG A 1 157 ? 1.108 4.184 -13.466 1.00 82.19 157 ARG A CA 1
ATOM 1253 C C . ARG A 1 157 ? 0.620 5.626 -13.370 1.00 82.19 157 ARG A C 1
ATOM 1255 O O . ARG A 1 157 ? 0.694 6.359 -14.349 1.00 82.19 157 ARG A O 1
ATOM 1262 N N . ASP A 1 158 ? 0.165 6.032 -12.193 1.00 85.44 158 ASP A N 1
ATOM 1263 C CA . ASP A 1 158 ? -0.407 7.356 -11.955 1.00 85.44 158 ASP A CA 1
ATOM 1264 C C . ASP A 1 158 ? 0.656 8.462 -12.060 1.00 85.44 158 ASP A C 1
ATOM 1266 O O . ASP A 1 158 ? 0.327 9.614 -12.329 1.00 85.44 158 ASP A O 1
ATOM 1270 N N . ARG A 1 159 ? 1.938 8.114 -11.883 1.00 91.62 159 ARG A N 1
ATOM 1271 C CA . ARG A 1 159 ? 3.075 9.048 -11.916 1.00 91.62 159 ARG A CA 1
ATOM 1272 C C . ARG A 1 159 ? 4.046 8.771 -13.059 1.00 91.62 159 ARG A C 1
ATOM 1274 O O . ARG A 1 159 ? 5.203 9.173 -12.991 1.00 91.62 159 ARG A O 1
ATOM 1281 N N . THR A 1 160 ? 3.600 8.090 -14.116 1.00 86.19 160 THR A N 1
ATOM 1282 C CA . THR A 1 160 ? 4.481 7.694 -15.229 1.00 86.19 160 THR A CA 1
ATOM 1283 C C . THR A 1 160 ? 5.144 8.905 -15.893 1.00 86.19 160 THR A C 1
ATOM 1285 O O . THR A 1 160 ? 6.329 8.853 -16.208 1.00 86.19 160 THR A O 1
ATOM 1288 N N . GLU A 1 161 ? 4.421 10.014 -16.067 1.00 88.25 161 GLU A N 1
ATOM 1289 C CA . GLU A 1 161 ? 4.973 11.244 -16.656 1.00 88.25 161 GLU A CA 1
ATOM 1290 C C . GLU A 1 161 ? 6.060 11.874 -15.773 1.00 88.25 161 GLU A C 1
ATOM 1292 O O . GLU A 1 161 ? 7.154 12.146 -16.266 1.00 88.25 161 GLU A O 1
ATOM 1297 N N . GLU A 1 162 ? 5.797 12.011 -14.467 1.00 94.00 162 GLU A N 1
ATOM 1298 C CA . GLU A 1 162 ? 6.758 12.512 -13.470 1.00 94.00 162 GLU A CA 1
ATOM 1299 C C . GLU A 1 162 ? 8.025 11.644 -13.445 1.00 94.00 162 GLU A C 1
ATOM 1301 O O . GLU A 1 162 ? 9.138 12.158 -13.521 1.00 94.00 162 GLU A O 1
ATOM 1306 N N . ILE A 1 163 ? 7.867 10.316 -13.414 1.00 91.25 163 ILE A N 1
ATOM 1307 C CA . ILE A 1 163 ? 8.987 9.364 -13.427 1.00 91.25 163 ILE A CA 1
ATOM 1308 C C . ILE A 1 163 ? 9.822 9.528 -14.703 1.00 91.25 163 ILE A C 1
ATOM 1310 O O . ILE A 1 163 ? 11.049 9.596 -14.632 1.00 91.25 163 ILE A O 1
ATOM 1314 N N . ASN A 1 164 ? 9.177 9.632 -15.866 1.00 88.19 164 ASN A N 1
ATOM 1315 C CA . ASN A 1 164 ? 9.872 9.805 -17.140 1.00 88.19 164 ASN A CA 1
ATOM 1316 C C . ASN A 1 164 ? 10.635 11.135 -17.207 1.00 88.19 164 ASN A C 1
ATOM 1318 O O . ASN A 1 164 ? 11.733 11.183 -17.760 1.00 88.19 164 ASN A O 1
ATOM 1322 N N . GLU A 1 165 ? 10.086 12.216 -16.652 1.00 92.75 165 GLU A N 1
ATOM 1323 C CA . GLU A 1 165 ? 10.770 13.510 -16.565 1.00 92.75 165 GLU A CA 1
ATOM 1324 C C . GLU A 1 165 ? 11.986 13.451 -15.631 1.00 92.75 165 GLU A C 1
ATOM 1326 O O . GLU A 1 165 ? 13.071 13.920 -15.995 1.00 92.75 165 GLU A O 1
ATOM 1331 N N . MET A 1 166 ? 11.841 12.808 -14.467 1.00 92.56 166 MET A N 1
ATOM 1332 C CA . MET A 1 166 ? 12.949 12.575 -13.541 1.00 92.56 166 MET A CA 1
ATOM 1333 C C . MET A 1 166 ? 14.073 11.777 -14.219 1.00 92.56 166 MET A C 1
ATOM 1335 O O . MET A 1 166 ? 15.240 12.155 -14.111 1.00 92.56 166 MET A O 1
ATOM 1339 N N . LEU A 1 167 ? 13.732 10.710 -14.955 1.00 89.00 167 LEU A N 1
ATOM 1340 C CA . LEU A 1 167 ? 14.701 9.870 -15.670 1.00 89.00 167 LEU A CA 1
ATOM 1341 C C . LEU A 1 167 ? 15.425 10.652 -16.774 1.00 89.00 167 LEU A C 1
ATOM 1343 O O . LEU A 1 167 ? 16.652 10.625 -16.841 1.00 89.00 167 LEU A O 1
ATOM 1347 N N . LYS A 1 168 ? 14.694 11.422 -17.591 1.00 89.19 168 LYS A N 1
ATOM 1348 C CA . LYS A 1 168 ? 15.288 12.285 -18.629 1.00 89.19 168 LYS A CA 1
ATOM 1349 C C . LYS A 1 168 ? 16.245 13.321 -18.044 1.00 89.19 168 LYS A C 1
ATOM 1351 O O . LYS A 1 168 ? 17.332 13.528 -18.585 1.00 89.19 168 LYS A O 1
ATOM 1356 N N . THR A 1 169 ? 15.850 13.955 -16.940 1.00 89.62 169 THR A N 1
ATOM 1357 C CA . THR A 1 169 ? 16.676 14.948 -16.240 1.00 89.62 169 THR A CA 1
ATOM 1358 C C . THR A 1 169 ? 17.951 14.309 -15.698 1.00 89.62 169 THR A C 1
ATOM 1360 O O . THR A 1 169 ? 19.034 14.862 -15.877 1.00 89.62 169 THR A O 1
ATOM 1363 N N . HIS A 1 170 ? 17.843 13.117 -15.103 1.00 85.38 170 HIS A N 1
ATOM 1364 C CA . HIS A 1 170 ? 18.994 12.368 -14.602 1.00 85.38 170 HIS A CA 1
ATOM 1365 C C . HIS A 1 170 ? 19.977 12.009 -15.727 1.00 85.38 170 HIS A C 1
ATOM 1367 O O . HIS A 1 170 ? 21.168 12.280 -15.599 1.00 85.38 170 HIS A O 1
ATOM 1373 N N . ASN A 1 171 ? 19.474 11.497 -16.855 1.00 81.88 171 ASN A N 1
ATOM 1374 C CA . ASN A 1 171 ? 20.298 11.120 -18.010 1.00 81.88 171 ASN A CA 1
ATOM 1375 C C . ASN A 1 171 ? 20.972 12.320 -18.688 1.00 81.88 171 ASN A C 1
ATOM 1377 O O . ASN A 1 171 ? 22.044 12.183 -19.263 1.00 81.88 171 ASN A O 1
ATOM 1381 N N . SER A 1 172 ? 20.347 13.499 -18.642 1.00 80.88 172 SER A N 1
ATOM 1382 C CA . SER A 1 172 ? 20.911 14.714 -19.247 1.00 80.88 172 SER A CA 1
ATOM 1383 C C . SER A 1 172 ? 22.000 15.354 -18.379 1.00 80.88 172 SER A C 1
ATOM 1385 O O . SER A 1 172 ? 22.854 16.070 -18.895 1.00 80.88 172 SER A O 1
ATOM 1387 N N . ALA A 1 173 ? 21.953 15.138 -17.061 1.00 75.94 173 ALA A N 1
ATOM 1388 C CA . ALA A 1 173 ? 22.845 15.781 -16.099 1.00 75.94 173 ALA A CA 1
ATOM 1389 C C . ALA A 1 173 ? 24.139 14.996 -15.828 1.00 75.94 173 ALA A C 1
ATOM 1391 O O . ALA A 1 173 ? 25.075 15.560 -15.259 1.00 75.94 173 ALA A O 1
ATOM 1392 N N . LEU A 1 174 ? 24.196 13.708 -16.177 1.00 65.69 174 LEU A N 1
ATOM 1393 C CA . LEU A 1 174 ? 25.247 12.799 -15.726 1.00 65.69 174 LEU A CA 1
ATOM 1394 C C . LEU A 1 174 ? 25.761 11.921 -16.873 1.00 65.69 174 LEU A C 1
ATOM 1396 O O . LEU A 1 174 ? 24.995 11.192 -17.492 1.00 65.69 174 LEU A O 1
ATOM 1400 N N . ASP A 1 175 ? 27.080 11.926 -17.086 1.00 63.59 175 ASP A N 1
ATOM 1401 C CA . ASP A 1 175 ? 27.807 10.983 -17.958 1.00 63.59 175 ASP A CA 1
ATOM 1402 C C . ASP A 1 175 ? 27.985 9.624 -17.242 1.00 63.59 175 ASP A C 1
ATOM 1404 O O . ASP A 1 175 ? 29.083 9.083 -17.101 1.00 63.59 175 ASP A O 1
ATOM 1408 N N . HIS A 1 176 ? 26.910 9.131 -16.622 1.00 62.22 176 HIS A N 1
ATOM 1409 C CA . HIS A 1 176 ? 26.929 7.897 -15.847 1.00 62.22 176 HIS A CA 1
ATOM 1410 C C . HIS A 1 176 ? 26.574 6.707 -16.731 1.00 62.22 176 HIS A C 1
ATOM 1412 O O . HIS A 1 176 ? 25.557 6.688 -17.415 1.00 62.22 176 HIS A O 1
ATOM 1418 N N . THR A 1 177 ? 27.408 5.675 -16.656 1.00 69.94 177 THR A N 1
ATOM 1419 C CA . THR A 1 177 ? 27.238 4.404 -17.368 1.00 69.94 177 THR A CA 1
ATOM 1420 C C . THR A 1 177 ? 26.171 3.495 -16.756 1.00 69.94 177 THR A C 1
ATOM 1422 O O . THR A 1 177 ? 25.847 2.469 -17.349 1.00 69.94 177 THR A O 1
ATOM 1425 N N . GLU A 1 178 ? 25.625 3.831 -15.581 1.00 76.75 178 GLU A N 1
ATOM 1426 C CA . GLU A 1 178 ? 24.673 2.983 -14.860 1.00 76.75 178 GLU A CA 1
ATOM 1427 C C . GLU A 1 178 ? 23.300 3.656 -14.709 1.00 76.75 178 GLU A C 1
ATOM 1429 O O . GLU A 1 178 ? 23.233 4.798 -14.248 1.00 76.75 178 GLU A O 1
ATOM 1434 N N . PRO A 1 179 ? 22.192 2.951 -15.014 1.00 77.81 179 PRO A N 1
ATOM 1435 C CA . PRO A 1 179 ? 20.852 3.494 -14.830 1.00 77.81 179 PRO A CA 1
ATOM 1436 C C . PRO A 1 179 ? 20.526 3.681 -13.334 1.00 77.81 179 PRO A C 1
ATOM 1438 O O . PRO A 1 179 ? 20.918 2.834 -12.511 1.00 77.81 179 PRO A O 1
ATOM 1441 N N . PRO A 1 180 ? 19.786 4.749 -12.967 1.00 88.31 180 PRO A N 1
ATOM 1442 C CA . PRO A 1 180 ? 19.383 4.999 -11.587 1.00 88.31 180 PRO A CA 1
ATOM 1443 C C . PRO A 1 180 ? 18.391 3.941 -11.094 1.00 88.31 180 PRO A C 1
ATOM 1445 O O . PRO A 1 180 ? 17.813 3.185 -11.873 1.00 88.31 180 PRO A O 1
ATOM 1448 N N . ALA A 1 181 ? 18.162 3.912 -9.784 1.00 86.75 181 ALA A N 1
ATOM 1449 C CA . ALA A 1 181 ? 17.062 3.179 -9.175 1.00 86.75 181 ALA A CA 1
ATOM 1450 C C . ALA A 1 181 ? 15.911 4.133 -8.838 1.00 86.75 181 ALA A C 1
ATOM 1452 O O . ALA A 1 181 ? 16.126 5.224 -8.303 1.00 86.75 181 ALA A O 1
ATOM 1453 N N . LEU A 1 182 ? 14.682 3.703 -9.115 1.00 89.69 182 LEU A N 1
ATOM 1454 C CA . LEU A 1 182 ? 13.480 4.408 -8.686 1.00 89.69 182 LEU A CA 1
ATOM 1455 C C . LEU A 1 182 ? 13.149 4.006 -7.253 1.00 89.69 182 LEU A C 1
ATOM 1457 O O . LEU A 1 182 ? 12.940 2.830 -6.981 1.00 89.69 182 LEU A O 1
ATOM 1461 N N . TRP A 1 183 ? 13.071 4.958 -6.336 1.00 89.81 183 TRP A N 1
ATOM 1462 C CA . TRP A 1 183 ? 12.804 4.705 -4.926 1.00 89.81 183 TRP A CA 1
ATOM 1463 C C . TRP A 1 183 ? 11.394 5.161 -4.552 1.00 89.81 183 TRP A C 1
ATOM 1465 O O . TRP A 1 183 ? 11.074 6.341 -4.669 1.00 89.81 183 TRP A O 1
ATOM 1475 N N . LEU A 1 184 ? 10.559 4.222 -4.103 1.00 91.75 184 LEU A N 1
ATOM 1476 C CA . LEU A 1 184 ? 9.194 4.442 -3.627 1.00 91.75 184 LEU A CA 1
ATOM 1477 C C . LEU A 1 184 ? 9.108 4.135 -2.131 1.00 91.75 184 LEU A C 1
ATOM 1479 O O . LEU A 1 184 ? 9.211 2.979 -1.720 1.00 91.75 184 LEU A O 1
ATOM 1483 N N . ASN A 1 185 ? 8.894 5.157 -1.308 1.00 90.25 185 ASN A N 1
ATOM 1484 C CA . ASN A 1 185 ? 8.819 5.030 0.143 1.00 90.25 185 ASN A CA 1
ATOM 1485 C C . ASN A 1 185 ? 7.374 5.152 0.657 1.00 90.25 185 ASN A C 1
ATOM 1487 O O . ASN A 1 185 ? 6.737 6.201 0.569 1.00 90.25 185 ASN A O 1
ATOM 1491 N N . TYR A 1 186 ? 6.887 4.055 1.239 1.00 92.38 186 TYR A N 1
ATOM 1492 C CA . TYR A 1 186 ? 5.551 3.884 1.807 1.00 92.38 186 TYR A CA 1
ATOM 1493 C C . TYR A 1 186 ? 5.496 4.071 3.329 1.00 92.38 186 TYR A C 1
ATOM 1495 O O . TYR A 1 186 ? 4.444 3.850 3.926 1.00 92.38 186 TYR A O 1
ATOM 1503 N N . HIS A 1 187 ? 6.586 4.484 3.985 1.00 87.25 187 HIS A N 1
ATOM 1504 C CA . HIS A 1 187 ? 6.620 4.657 5.443 1.00 87.25 187 HIS A CA 1
ATOM 1505 C C . HIS A 1 187 ? 5.514 5.594 5.948 1.00 87.25 187 HIS A C 1
ATOM 1507 O O . HIS A 1 187 ? 4.799 5.269 6.891 1.00 87.25 187 HIS A O 1
ATOM 1513 N N . ASN A 1 188 ? 5.304 6.712 5.253 1.00 88.94 188 ASN A N 1
ATOM 1514 C CA . ASN A 1 188 ? 4.282 7.703 5.598 1.00 88.94 188 ASN A CA 1
ATOM 1515 C C . ASN A 1 188 ? 2.976 7.514 4.810 1.00 88.94 188 ASN A C 1
ATOM 1517 O O . ASN A 1 188 ? 2.081 8.358 4.861 1.00 88.94 188 ASN A O 1
ATOM 1521 N N . TYR A 1 189 ? 2.841 6.410 4.069 1.00 93.81 189 TYR A N 1
ATOM 1522 C CA . TYR A 1 189 ? 1.722 6.212 3.152 1.00 93.81 189 TYR A CA 1
ATOM 1523 C C . TYR A 1 189 ? 0.381 6.144 3.883 1.00 93.81 189 TYR A C 1
ATOM 1525 O O . TYR A 1 189 ? -0.605 6.708 3.424 1.00 93.81 189 TYR A O 1
ATOM 1533 N N . ALA A 1 190 ? 0.330 5.504 5.051 1.00 92.25 190 ALA A N 1
ATOM 1534 C CA . ALA A 1 190 ? -0.904 5.426 5.827 1.00 92.25 190 ALA A CA 1
ATOM 1535 C C . ALA A 1 190 ? -1.436 6.799 6.263 1.00 92.25 190 ALA A C 1
ATOM 1537 O O . ALA A 1 190 ? -2.647 6.974 6.391 1.00 92.25 190 ALA A O 1
ATOM 1538 N N . GLU A 1 191 ? -0.540 7.766 6.453 1.00 88.88 191 GLU A N 1
ATOM 1539 C CA . GLU A 1 191 ? -0.884 9.132 6.845 1.00 88.88 191 GLU A CA 1
ATOM 1540 C C . GLU A 1 191 ? -1.233 9.991 5.633 1.00 88.88 191 GLU A C 1
ATOM 1542 O O . GLU A 1 191 ? -2.235 10.701 5.648 1.00 88.88 191 GLU A O 1
ATOM 1547 N N . ASN A 1 192 ? -0.430 9.890 4.574 1.00 91.75 192 ASN A N 1
ATOM 1548 C CA . ASN A 1 192 ? -0.463 10.834 3.459 1.00 91.75 192 ASN A CA 1
ATOM 1549 C C . ASN A 1 192 ? -1.169 10.294 2.208 1.00 91.75 192 ASN A C 1
ATOM 1551 O O . ASN A 1 192 ? -1.387 11.049 1.265 1.00 91.75 192 ASN A O 1
ATOM 1555 N N . GLN A 1 193 ? -1.486 8.996 2.172 1.00 91.69 193 GLN A N 1
ATOM 1556 C CA . GLN A 1 193 ? -2.046 8.276 1.017 1.00 91.69 193 GLN A CA 1
ATOM 1557 C C . GLN A 1 193 ? -1.223 8.461 -0.273 1.00 91.69 193 GLN A C 1
ATOM 1559 O O . GLN A 1 193 ? -1.743 8.388 -1.383 1.00 91.69 193 GLN A O 1
ATOM 1564 N N . ARG A 1 194 ? 0.081 8.729 -0.130 1.00 92.75 194 ARG A N 1
ATOM 1565 C CA . ARG A 1 194 ? 1.013 8.961 -1.236 1.00 92.75 194 ARG A CA 1
ATOM 15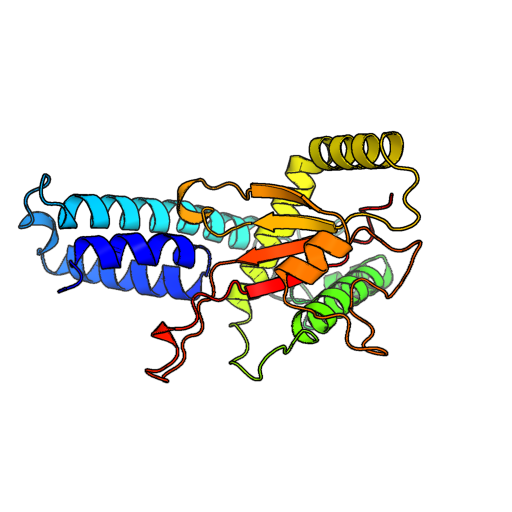66 C C . ARG A 1 194 ? 2.394 8.440 -0.865 1.00 92.75 194 ARG A C 1
ATOM 1568 O O . ARG A 1 194 ? 2.889 8.736 0.222 1.00 92.75 194 ARG A O 1
ATOM 1575 N N . ALA A 1 195 ? 3.008 7.682 -1.770 1.00 94.19 195 ALA A N 1
ATOM 1576 C CA . ALA A 1 195 ? 4.395 7.263 -1.628 1.00 94.19 195 ALA A CA 1
ATOM 1577 C C . ALA A 1 195 ? 5.347 8.414 -1.976 1.00 94.19 195 ALA A C 1
ATOM 1579 O O . ALA A 1 195 ? 5.148 9.137 -2.962 1.00 94.19 195 ALA A O 1
ATOM 1580 N N . GLU A 1 196 ? 6.405 8.571 -1.189 1.00 93.56 196 GLU A N 1
ATOM 1581 C CA . GLU A 1 196 ? 7.509 9.459 -1.552 1.00 93.56 196 GLU A CA 1
ATOM 1582 C C . GLU A 1 196 ? 8.284 8.814 -2.707 1.00 93.56 196 GLU A C 1
ATOM 1584 O O . GLU A 1 196 ? 8.540 7.611 -2.687 1.00 93.56 196 GLU A O 1
ATOM 1589 N N . LEU A 1 197 ? 8.620 9.604 -3.725 1.00 94.25 197 LEU A N 1
ATOM 1590 C CA . LEU A 1 197 ? 9.330 9.148 -4.920 1.00 94.25 197 LEU A CA 1
ATOM 1591 C C . LEU A 1 197 ? 10.662 9.872 -5.017 1.00 94.25 197 LEU A C 1
ATOM 1593 O O . LEU A 1 197 ? 10.700 11.095 -4.889 1.00 94.25 197 LEU A O 1
ATOM 1597 N N . ALA A 1 198 ? 11.725 9.131 -5.294 1.00 93.69 198 ALA A N 1
ATOM 1598 C CA . ALA A 1 198 ? 13.023 9.694 -5.629 1.00 93.69 198 ALA A CA 1
ATOM 1599 C C . ALA A 1 198 ? 13.717 8.847 -6.699 1.00 93.69 198 ALA A C 1
ATOM 1601 O O . ALA A 1 198 ? 13.421 7.664 -6.853 1.00 93.69 198 ALA A O 1
ATOM 1602 N N . LEU A 1 199 ? 14.671 9.446 -7.407 1.00 92.31 199 LEU A N 1
ATOM 1603 C CA . LEU A 1 199 ? 15.692 8.699 -8.134 1.00 92.31 199 LEU A CA 1
ATOM 1604 C C . LEU A 1 199 ? 16.956 8.663 -7.290 1.00 92.31 199 LEU A C 1
ATOM 1606 O O . LEU A 1 199 ? 17.338 9.670 -6.696 1.00 92.31 199 LEU A O 1
ATOM 1610 N N . MET A 1 200 ? 17.600 7.507 -7.259 1.00 87.31 200 MET A N 1
ATOM 1611 C CA . MET A 1 200 ? 18.839 7.294 -6.529 1.00 87.31 200 MET A CA 1
ATOM 1612 C C . MET A 1 200 ? 19.894 6.711 -7.459 1.00 87.31 200 MET A C 1
ATOM 1614 O O . MET A 1 200 ? 19.590 5.879 -8.316 1.00 87.31 200 MET A O 1
ATOM 1618 N N . SER A 1 201 ? 21.149 7.122 -7.282 1.00 86.44 201 SER A N 1
ATOM 1619 C CA . SER A 1 201 ? 22.261 6.443 -7.952 1.00 86.44 201 SER A CA 1
ATOM 1620 C C . SER A 1 201 ? 22.436 5.036 -7.375 1.00 86.44 201 SER A C 1
ATOM 1622 O O . SER A 1 201 ? 22.094 4.781 -6.218 1.00 86.44 201 SER A O 1
ATOM 1624 N N . ARG A 1 202 ? 23.030 4.111 -8.138 1.00 80.81 202 ARG A N 1
ATOM 1625 C CA . ARG A 1 202 ? 23.304 2.753 -7.634 1.00 80.81 202 ARG A CA 1
ATOM 1626 C C . ARG A 1 202 ? 24.199 2.742 -6.398 1.00 80.81 202 ARG A C 1
ATOM 1628 O O . ARG A 1 202 ? 24.007 1.907 -5.517 1.00 80.81 202 ARG A O 1
ATOM 1635 N N . VAL A 1 203 ? 25.146 3.676 -6.321 1.00 82.75 203 VAL A N 1
ATOM 1636 C CA . VAL A 1 203 ? 26.024 3.853 -5.156 1.00 82.75 203 VAL A CA 1
ATOM 1637 C C . VAL A 1 203 ? 25.209 4.271 -3.934 1.00 82.75 203 VAL A C 1
ATOM 1639 O O . VAL A 1 203 ? 25.335 3.667 -2.871 1.00 82.75 203 VAL A O 1
ATOM 1642 N N . GLU A 1 204 ? 24.326 5.262 -4.080 1.00 83.44 204 GLU A N 1
ATOM 1643 C CA . GLU A 1 204 ? 23.463 5.702 -2.982 1.00 83.44 204 GLU A CA 1
ATOM 1644 C C . GLU A 1 204 ? 22.517 4.581 -2.533 1.00 83.44 204 GLU A C 1
ATOM 1646 O O . GLU A 1 204 ? 22.358 4.331 -1.338 1.00 83.44 204 GLU A O 1
ATOM 1651 N N . THR A 1 205 ? 21.943 3.854 -3.492 1.00 81.12 205 THR A N 1
ATOM 1652 C CA . THR A 1 205 ? 21.119 2.672 -3.250 1.00 81.12 205 THR A CA 1
ATOM 1653 C C . THR A 1 205 ? 21.861 1.604 -2.439 1.00 81.12 205 THR A C 1
ATOM 1655 O O . THR A 1 205 ? 21.320 1.124 -1.440 1.00 81.12 205 THR A O 1
ATOM 1658 N N . ARG A 1 206 ? 23.092 1.238 -2.827 1.00 77.88 206 ARG A N 1
ATOM 1659 C CA . ARG A 1 206 ? 23.913 0.248 -2.107 1.00 77.88 206 ARG A CA 1
ATOM 1660 C C . ARG A 1 206 ? 24.187 0.690 -0.673 1.00 77.88 206 ARG A C 1
ATOM 1662 O O . ARG A 1 206 ? 23.916 -0.066 0.262 1.00 77.88 206 ARG A O 1
ATOM 1669 N N . ASN A 1 207 ? 24.602 1.947 -0.503 1.00 80.19 207 ASN A N 1
ATOM 1670 C CA . ASN A 1 207 ? 24.863 2.540 0.807 1.00 80.19 207 ASN A CA 1
ATOM 1671 C C . ASN A 1 207 ? 23.630 2.483 1.717 1.00 80.19 207 ASN A C 1
ATOM 1673 O O . ASN A 1 207 ? 23.741 2.102 2.881 1.00 80.19 207 ASN A O 1
ATOM 1677 N N . ARG A 1 208 ? 22.440 2.812 1.195 1.00 76.38 208 ARG A N 1
ATOM 1678 C CA . ARG A 1 208 ? 21.202 2.775 1.990 1.00 76.38 208 ARG A CA 1
ATOM 1679 C C . ARG A 1 208 ? 20.732 1.371 2.336 1.00 76.38 208 ARG A C 1
ATOM 1681 O O . ARG A 1 208 ? 20.117 1.203 3.384 1.00 76.38 208 ARG A O 1
ATOM 1688 N N . MET A 1 209 ? 20.999 0.383 1.486 1.00 70.50 209 MET A N 1
ATOM 1689 C CA . MET A 1 209 ? 20.682 -1.012 1.796 1.00 70.50 209 MET A CA 1
ATOM 1690 C C . MET A 1 209 ? 21.696 -1.662 2.742 1.00 70.50 209 MET A C 1
ATOM 1692 O O . MET A 1 209 ? 21.498 -2.804 3.145 1.00 70.50 209 MET A O 1
ATOM 1696 N N . GLY A 1 210 ? 22.793 -0.976 3.082 1.00 74.00 210 GLY A N 1
ATOM 1697 C CA . GLY A 1 210 ? 23.895 -1.598 3.813 1.00 74.00 210 GLY A CA 1
ATOM 1698 C C . GLY A 1 210 ? 24.547 -2.741 3.027 1.00 74.00 210 GLY A C 1
ATOM 1699 O O . GLY A 1 210 ? 25.205 -3.595 3.620 1.00 74.00 210 GLY A O 1
ATOM 1700 N N . LEU A 1 211 ? 24.367 -2.764 1.700 1.00 69.75 211 LEU A N 1
ATOM 1701 C CA . LEU A 1 211 ? 25.077 -3.670 0.808 1.00 69.75 211 LEU A CA 1
ATOM 1702 C C . LEU A 1 211 ? 26.492 -3.120 0.662 1.00 69.75 211 LEU A C 1
ATOM 1704 O O . LEU A 1 211 ? 26.762 -2.306 -0.218 1.00 69.75 211 LEU A O 1
ATOM 1708 N N . GLY A 1 212 ? 27.374 -3.501 1.585 1.00 64.56 212 GLY A N 1
ATOM 1709 C CA . GLY A 1 212 ? 28.797 -3.217 1.439 1.00 64.56 212 GLY A CA 1
ATOM 1710 C C . GLY A 1 212 ? 29.326 -3.819 0.135 1.00 64.56 212 GLY A C 1
ATOM 1711 O O . GLY A 1 212 ? 28.808 -4.838 -0.324 1.00 64.56 212 GLY A O 1
ATOM 1712 N N . ASP A 1 213 ? 30.363 -3.209 -0.441 1.00 60.62 213 ASP A N 1
ATOM 1713 C CA . ASP A 1 213 ? 31.066 -3.713 -1.628 1.00 60.62 213 ASP A CA 1
ATOM 1714 C C . ASP A 1 213 ? 31.831 -5.008 -1.285 1.00 60.62 213 ASP A C 1
ATOM 1716 O O . ASP A 1 213 ? 33.060 -5.034 -1.226 1.00 60.62 213 ASP A O 1
ATOM 1720 N N . GLN A 1 214 ? 31.122 -6.098 -0.989 1.00 61.16 214 GLN A N 1
ATOM 1721 C CA . GLN A 1 214 ? 31.735 -7.410 -0.841 1.00 61.16 214 GLN A CA 1
ATOM 1722 C C . GLN A 1 214 ? 32.098 -7.926 -2.239 1.00 61.16 214 GLN A C 1
ATOM 1724 O O . GLN A 1 214 ? 31.187 -8.205 -3.032 1.00 61.16 214 GLN A O 1
ATOM 1729 N N . PRO A 1 215 ? 33.399 -8.063 -2.569 1.00 53.03 215 PRO A N 1
ATOM 1730 C CA . PRO A 1 215 ? 33.832 -8.454 -3.904 1.00 53.03 215 PRO A CA 1
ATOM 1731 C C . PRO A 1 215 ? 33.198 -9.786 -4.321 1.00 53.03 215 PRO A C 1
ATOM 1733 O O . PRO A 1 215 ? 33.320 -10.782 -3.613 1.00 53.03 215 PRO A O 1
ATOM 1736 N N . GLY A 1 216 ? 32.528 -9.803 -5.477 1.00 55.81 216 GLY A N 1
ATOM 1737 C CA . GLY A 1 216 ? 31.899 -11.004 -6.042 1.00 55.81 216 GLY A CA 1
ATOM 1738 C C . GLY A 1 216 ? 30.420 -11.207 -5.696 1.00 55.81 216 GLY A C 1
ATOM 1739 O O . GLY A 1 216 ? 29.807 -12.134 -6.227 1.00 55.81 216 GLY A O 1
ATOM 1740 N N . THR A 1 217 ? 29.819 -10.343 -4.874 1.00 53.91 217 THR A N 1
ATOM 1741 C CA . THR A 1 217 ? 28.385 -10.424 -4.557 1.00 53.91 217 THR A CA 1
ATOM 1742 C C . THR A 1 217 ? 27.582 -9.691 -5.624 1.00 53.91 217 THR A C 1
ATOM 1744 O O . THR A 1 217 ? 27.449 -8.473 -5.565 1.00 53.91 217 THR A O 1
ATOM 1747 N N . ARG A 1 218 ? 27.047 -10.420 -6.611 1.00 52.91 218 ARG A N 1
ATOM 1748 C CA . ARG A 1 218 ? 26.126 -9.825 -7.588 1.00 52.91 218 ARG A CA 1
ATOM 1749 C C . ARG A 1 218 ? 24.816 -9.454 -6.909 1.00 52.91 218 ARG A C 1
ATOM 1751 O O . ARG A 1 218 ? 24.098 -10.328 -6.427 1.00 52.91 218 ARG A O 1
ATOM 1758 N N . THR A 1 219 ? 24.495 -8.167 -6.885 1.00 62.72 219 THR A N 1
ATOM 1759 C CA . THR A 1 219 ? 23.198 -7.686 -6.395 1.00 62.72 219 THR A CA 1
ATOM 1760 C C . THR A 1 219 ? 22.145 -7.739 -7.507 1.00 62.72 219 THR A C 1
ATOM 1762 O O . THR A 1 219 ? 22.476 -7.657 -8.688 1.00 62.72 219 THR A O 1
ATOM 1765 N N . CYS A 1 220 ? 20.851 -7.810 -7.169 1.00 58.31 220 CYS A N 1
ATOM 1766 C CA . CYS A 1 220 ? 19.762 -7.767 -8.166 1.00 58.31 220 CYS A CA 1
ATOM 1767 C C . CYS A 1 220 ? 19.758 -6.481 -9.019 1.00 58.31 220 CYS A C 1
ATOM 1769 O O . CYS A 1 220 ? 19.069 -6.413 -10.039 1.00 58.31 220 CYS A O 1
ATOM 1771 N N . LEU A 1 221 ? 20.510 -5.460 -8.593 1.00 62.06 221 LEU A N 1
ATOM 1772 C CA . LEU A 1 221 ? 20.747 -4.230 -9.338 1.00 62.06 221 LEU A CA 1
ATOM 1773 C C . LEU A 1 221 ? 21.728 -4.461 -10.493 1.00 62.06 221 LEU A C 1
ATOM 1775 O O . LEU A 1 221 ? 21.572 -3.867 -11.549 1.00 62.06 221 LEU A O 1
ATOM 1779 N N . GLU A 1 222 ? 22.714 -5.340 -10.338 1.00 60.72 222 GLU A N 1
ATOM 1780 C CA . GLU A 1 222 ? 23.819 -5.538 -11.287 1.00 60.72 222 GLU A CA 1
ATOM 1781 C C . GLU A 1 222 ? 23.465 -6.383 -12.514 1.00 60.72 222 GLU A C 1
ATOM 1783 O O . GLU A 1 222 ? 24.277 -6.492 -13.429 1.00 60.72 222 GLU A O 1
ATOM 1788 N N . GLU A 1 223 ? 22.272 -6.977 -12.563 1.00 60.91 223 GLU A N 1
ATOM 1789 C CA . GLU A 1 223 ? 21.994 -8.041 -13.531 1.00 60.91 223 GLU A CA 1
ATOM 1790 C C . GLU A 1 223 ? 21.828 -7.612 -14.993 1.00 60.91 223 GLU A C 1
ATOM 1792 O O . GLU A 1 223 ? 21.903 -8.492 -15.832 1.00 60.91 223 GLU A O 1
ATOM 1797 N N . GLU A 1 224 ? 21.698 -6.331 -15.353 1.00 58.16 224 GLU A N 1
ATOM 1798 C CA . GLU A 1 224 ? 21.686 -5.911 -16.768 1.00 58.16 224 GLU A CA 1
ATOM 1799 C C . GLU A 1 224 ? 21.917 -4.392 -16.901 1.00 58.16 224 GLU A C 1
ATOM 1801 O O . GLU A 1 224 ? 21.159 -3.594 -16.353 1.00 58.16 224 GLU A O 1
ATOM 1806 N N . VAL A 1 225 ? 22.954 -3.975 -17.643 1.00 59.19 225 VAL A N 1
ATOM 1807 C CA . VAL A 1 225 ? 23.261 -2.549 -17.925 1.00 59.19 225 VAL A CA 1
ATOM 1808 C C . VAL A 1 225 ? 22.209 -1.914 -18.848 1.00 59.19 225 VAL A C 1
ATOM 1810 O O . VAL A 1 225 ? 21.941 -0.724 -18.746 1.00 59.19 225 VAL A O 1
ATOM 1813 N N . ASN A 1 226 ? 21.547 -2.730 -19.675 1.00 63.97 226 ASN A N 1
ATOM 1814 C CA . ASN A 1 226 ? 20.469 -2.322 -20.587 1.00 63.97 226 ASN A CA 1
ATOM 1815 C C . ASN A 1 226 ? 19.083 -2.812 -20.120 1.00 63.97 226 ASN A C 1
ATOM 1817 O O . ASN A 1 226 ? 18.163 -2.939 -20.927 1.00 63.97 226 ASN A O 1
ATOM 1821 N N . GLY A 1 227 ? 18.962 -3.175 -18.842 1.00 64.56 227 GLY A N 1
ATOM 1822 C CA . GLY A 1 227 ? 17.738 -3.724 -18.266 1.00 64.56 227 GLY A CA 1
ATOM 1823 C C . GLY A 1 227 ? 16.736 -2.643 -17.845 1.00 64.56 227 GLY A C 1
ATOM 1824 O O . GLY A 1 227 ? 17.062 -1.454 -17.834 1.00 64.56 227 GLY A O 1
ATOM 1825 N N . PRO A 1 228 ? 15.511 -3.038 -17.463 1.00 67.06 228 PRO A N 1
ATOM 1826 C CA . PRO A 1 228 ? 14.521 -2.118 -16.912 1.00 67.06 228 PRO A CA 1
ATOM 1827 C C . PRO A 1 228 ? 15.040 -1.410 -15.654 1.00 67.06 228 PRO A C 1
ATOM 1829 O O . PRO A 1 228 ? 15.788 -1.996 -14.865 1.00 67.06 228 PRO A O 1
ATOM 1832 N N . VAL A 1 229 ? 14.586 -0.172 -15.435 1.00 74.75 229 VAL A N 1
ATOM 1833 C CA . VAL A 1 229 ? 14.930 0.613 -14.239 1.00 74.75 229 VAL A CA 1
ATOM 1834 C C . VAL A 1 229 ? 14.528 -0.175 -12.984 1.00 74.75 229 VAL A C 1
ATOM 1836 O O . VAL A 1 229 ? 13.347 -0.516 -12.832 1.00 74.75 229 VAL A O 1
ATOM 1839 N N . PRO A 1 230 ? 15.467 -0.486 -12.070 1.00 77.50 230 PRO A N 1
ATOM 1840 C CA . PRO A 1 230 ? 15.127 -1.178 -10.839 1.00 77.50 230 PRO A CA 1
ATOM 1841 C C . PRO A 1 230 ? 14.276 -0.264 -9.954 1.00 77.50 230 PRO A C 1
ATOM 1843 O O . PRO A 1 230 ? 14.647 0.877 -9.676 1.00 77.50 230 PRO A O 1
ATOM 1846 N N . VAL A 1 231 ? 13.141 -0.779 -9.485 1.00 77.88 231 VAL A N 1
ATOM 1847 C CA . VAL A 1 231 ? 12.258 -0.087 -8.548 1.00 77.88 231 VAL A CA 1
ATOM 1848 C C . VAL A 1 231 ? 12.470 -0.650 -7.157 1.00 77.88 231 VAL A C 1
ATOM 1850 O O . VAL A 1 231 ? 12.210 -1.820 -6.894 1.00 77.88 231 VAL A O 1
ATOM 1853 N N . MET A 1 232 ? 12.911 0.206 -6.254 1.00 80.88 232 MET A N 1
ATOM 1854 C CA . MET A 1 232 ? 13.084 -0.074 -4.845 1.00 80.88 232 MET A CA 1
ATOM 1855 C C . MET A 1 232 ? 11.880 0.410 -4.055 1.00 80.88 232 MET A C 1
ATOM 1857 O O . MET A 1 232 ? 11.540 1.590 -4.082 1.00 80.88 232 MET A O 1
ATOM 1861 N N . ILE A 1 233 ? 11.277 -0.486 -3.291 1.00 78.50 233 ILE A N 1
ATOM 1862 C CA . ILE A 1 233 ? 10.145 -0.187 -2.427 1.00 78.50 233 ILE A CA 1
ATOM 1863 C C . ILE A 1 233 ? 10.633 -0.218 -0.993 1.00 78.50 233 ILE A C 1
ATOM 1865 O O . ILE A 1 233 ? 11.192 -1.220 -0.550 1.00 78.50 233 ILE A O 1
ATOM 1869 N N . LEU A 1 234 ? 10.376 0.861 -0.270 1.00 79.31 234 LEU A N 1
ATOM 1870 C CA . LEU A 1 234 ? 10.552 0.927 1.163 1.00 79.31 234 LEU A CA 1
ATOM 1871 C C . LEU A 1 234 ? 9.184 0.871 1.839 1.00 79.31 234 LEU A C 1
ATOM 1873 O O . LEU A 1 234 ? 8.347 1.741 1.616 1.00 79.31 234 LEU A O 1
ATOM 1877 N N . ALA A 1 235 ? 8.969 -0.119 2.698 1.00 75.19 235 ALA A N 1
ATOM 1878 C CA . ALA A 1 235 ? 7.790 -0.194 3.551 1.00 75.19 235 ALA A CA 1
ATOM 1879 C C . ALA A 1 235 ? 8.209 -0.438 5.015 1.00 75.19 235 ALA A C 1
ATOM 1881 O O . ALA A 1 235 ? 9.246 -1.060 5.270 1.00 75.19 235 ALA A O 1
ATOM 1882 N N . PRO A 1 236 ? 7.443 0.068 6.000 1.00 73.25 236 PRO A N 1
ATOM 1883 C CA . PRO A 1 236 ? 7.774 -0.107 7.410 1.00 73.25 236 PRO A CA 1
ATOM 1884 C C . PRO A 1 236 ? 7.719 -1.596 7.763 1.00 73.25 236 PRO A C 1
ATOM 1886 O O . PRO A 1 236 ? 6.741 -2.253 7.448 1.00 73.25 236 PRO A O 1
ATOM 1889 N N . TYR A 1 237 ? 8.743 -2.171 8.388 1.00 65.44 237 TYR A N 1
ATOM 1890 C CA . TYR A 1 237 ? 8.789 -3.620 8.615 1.00 65.44 237 TYR A CA 1
ATOM 1891 C C . TYR A 1 237 ? 7.791 -4.094 9.680 1.00 65.44 237 TYR A C 1
ATOM 1893 O O . TYR A 1 237 ? 7.900 -3.740 10.847 1.00 65.44 237 TYR A O 1
ATOM 1901 N N . ASN A 1 238 ? 6.840 -4.945 9.297 1.00 51.34 238 ASN A N 1
ATOM 1902 C CA . ASN A 1 238 ? 5.878 -5.559 10.218 1.00 51.34 238 ASN A CA 1
ATOM 1903 C C . ASN A 1 238 ? 6.221 -7.032 10.502 1.00 51.34 238 ASN A C 1
ATOM 1905 O O . ASN A 1 238 ? 5.371 -7.919 10.392 1.00 51.34 238 ASN A O 1
ATOM 1909 N N . GLY A 1 239 ? 7.478 -7.324 10.835 1.00 46.19 239 GLY A N 1
ATOM 1910 C CA . GLY A 1 239 ? 7.833 -8.651 11.323 1.00 46.19 239 GLY A CA 1
ATOM 1911 C C . GLY A 1 239 ? 7.028 -8.974 12.575 1.00 46.19 239 GLY A C 1
ATOM 1912 O O . GLY A 1 239 ? 7.302 -8.437 13.642 1.00 46.19 239 GLY A O 1
ATOM 1913 N N . ALA A 1 240 ? 6.042 -9.864 12.462 1.00 37.75 240 ALA A N 1
ATOM 1914 C CA . ALA A 1 240 ? 5.272 -10.392 13.589 1.00 37.75 240 ALA A CA 1
ATOM 1915 C C . ALA A 1 240 ? 6.097 -11.411 14.396 1.00 37.75 240 ALA A C 1
ATOM 1917 O O . ALA A 1 240 ? 5.619 -12.499 14.714 1.00 37.75 240 ALA A O 1
ATOM 1918 N N . SER A 1 241 ? 7.367 -11.097 14.639 1.00 41.44 241 SER A N 1
ATOM 1919 C CA . SER A 1 241 ? 8.295 -11.944 15.366 1.00 41.44 241 SER A CA 1
ATOM 1920 C C . SER A 1 241 ? 7.906 -12.009 16.833 1.00 41.44 241 SER A C 1
ATOM 1922 O O . SER A 1 241 ? 7.631 -10.993 17.470 1.00 41.44 241 SER A O 1
ATOM 1924 N N . ASN A 1 242 ? 7.892 -13.224 17.374 1.00 43.41 242 ASN A N 1
ATOM 1925 C CA . ASN A 1 242 ? 7.712 -13.461 18.804 1.00 43.41 242 ASN A CA 1
ATOM 1926 C C . ASN A 1 242 ? 9.021 -13.229 19.591 1.00 43.41 242 ASN A C 1
ATOM 1928 O O . ASN A 1 242 ? 9.090 -13.590 20.765 1.00 43.41 242 ASN A O 1
ATOM 1932 N N . ASP A 1 243 ? 10.064 -12.670 18.960 1.00 44.00 243 ASP A N 1
ATOM 1933 C CA . ASP A 1 243 ? 11.355 -12.402 19.588 1.00 44.00 243 ASP A CA 1
ATOM 1934 C C . ASP A 1 243 ? 11.387 -10.998 20.231 1.00 44.00 243 ASP A C 1
ATOM 1936 O O . ASP A 1 243 ? 11.314 -9.983 19.531 1.00 44.00 243 ASP A O 1
ATOM 1940 N N . PRO A 1 244 ? 11.549 -10.892 21.562 1.00 40.53 244 PRO A N 1
ATOM 1941 C CA . PRO A 1 244 ? 11.621 -9.608 22.260 1.00 40.53 244 PRO A CA 1
ATOM 1942 C C . PRO A 1 244 ? 12.855 -8.753 21.897 1.00 40.53 244 PRO A C 1
ATOM 1944 O O . PRO A 1 244 ? 12.950 -7.609 22.345 1.00 40.53 244 PRO A O 1
ATOM 1947 N N . ARG A 1 245 ? 13.796 -9.255 21.084 1.00 43.19 245 ARG A N 1
ATOM 1948 C CA . ARG A 1 245 ? 14.947 -8.495 20.557 1.00 43.19 245 ARG A CA 1
ATOM 1949 C C . ARG A 1 245 ? 14.622 -7.668 19.308 1.00 43.19 245 ARG A C 1
ATOM 1951 O O . ARG A 1 245 ? 15.369 -6.735 19.008 1.00 43.19 245 ARG A O 1
ATOM 1958 N N . ASP A 1 246 ? 13.494 -7.916 18.643 1.00 43.75 246 ASP A N 1
ATOM 1959 C CA . ASP A 1 246 ? 13.129 -7.228 17.392 1.00 43.75 246 ASP A CA 1
ATOM 1960 C C . ASP A 1 246 ? 12.639 -5.785 17.586 1.00 43.75 246 ASP A C 1
ATOM 1962 O O . ASP A 1 246 ? 12.518 -5.024 16.630 1.00 43.75 246 ASP A O 1
ATOM 1966 N N . VAL A 1 247 ? 12.511 -5.334 18.839 1.00 42.62 247 VAL A N 1
ATOM 1967 C CA . VAL A 1 247 ? 12.317 -3.916 19.198 1.00 42.62 247 VAL A CA 1
ATOM 1968 C C . VAL A 1 247 ? 13.530 -3.044 18.803 1.00 42.62 247 VAL A C 1
ATOM 1970 O O . VAL A 1 247 ? 13.421 -1.821 18.747 1.00 42.62 247 VAL A O 1
ATOM 1973 N N . LYS A 1 248 ? 14.685 -3.643 18.463 1.00 41.41 248 LYS A N 1
ATOM 1974 C CA . LYS A 1 248 ? 15.847 -2.933 17.888 1.00 41.41 248 LYS A CA 1
ATOM 1975 C C . LYS A 1 248 ? 15.859 -2.855 16.355 1.00 41.41 248 LYS A C 1
ATOM 1977 O O . LYS A 1 248 ? 16.749 -2.206 15.809 1.00 41.41 248 LYS A O 1
ATOM 1982 N N . LEU A 1 249 ? 14.896 -3.459 15.658 1.00 41.88 249 LEU A N 1
ATOM 1983 C CA . LEU A 1 249 ? 14.885 -3.560 14.198 1.00 41.88 249 LEU A CA 1
ATOM 1984 C C . LEU A 1 249 ? 13.638 -2.889 13.601 1.00 41.88 249 LEU A C 1
ATOM 1986 O O . LEU A 1 249 ? 12.829 -3.516 12.928 1.00 41.88 249 LEU A O 1
ATOM 1990 N N . CYS A 1 250 ? 13.554 -1.559 13.725 1.00 45.34 250 CYS A N 1
ATOM 1991 C CA . CYS A 1 250 ? 12.862 -0.719 12.732 1.00 45.34 250 CYS A CA 1
ATOM 1992 C C . CYS A 1 250 ? 13.667 -0.667 11.418 1.00 45.34 250 CYS A C 1
ATOM 1994 O O . CYS A 1 250 ? 13.833 0.398 10.823 1.00 45.34 250 CYS A O 1
ATOM 1996 N N . GLN A 1 251 ? 14.247 -1.789 10.990 1.00 50.66 251 GLN A N 1
ATOM 1997 C CA . GLN A 1 251 ? 14.905 -1.854 9.700 1.00 50.66 251 GLN A CA 1
ATOM 1998 C C . GLN A 1 251 ? 13.807 -1.882 8.649 1.00 50.66 251 GLN A C 1
ATOM 2000 O O . GLN A 1 251 ? 13.026 -2.819 8.558 1.00 50.66 251 GLN A O 1
ATOM 2005 N N . SER A 1 252 ? 13.712 -0.782 7.917 1.00 51.84 252 SER A N 1
ATOM 2006 C CA . SER A 1 252 ? 13.184 -0.698 6.567 1.00 51.84 252 SER A CA 1
ATOM 2007 C C . SER A 1 252 ? 13.218 -2.040 5.831 1.00 51.84 252 SER A C 1
ATOM 2009 O O . SER A 1 252 ? 14.293 -2.600 5.629 1.00 51.84 252 SER A O 1
ATOM 2011 N N . TYR A 1 253 ? 12.055 -2.551 5.425 1.00 61.22 253 TYR A N 1
ATOM 2012 C CA . TYR A 1 253 ? 12.010 -3.702 4.529 1.00 61.22 253 TYR A CA 1
ATOM 2013 C C . TYR A 1 253 ? 12.105 -3.186 3.094 1.00 61.22 253 TYR A C 1
ATOM 2015 O O . TYR A 1 253 ? 11.357 -2.275 2.718 1.00 61.22 253 TYR A O 1
ATOM 2023 N N . TYR A 1 254 ? 13.032 -3.744 2.317 1.00 62.53 254 TYR A N 1
ATOM 2024 C CA . TYR A 1 254 ? 13.275 -3.339 0.938 1.00 62.53 254 TYR A CA 1
ATOM 2025 C C . TYR A 1 254 ? 12.792 -4.425 -0.016 1.00 62.53 254 TYR A C 1
ATOM 2027 O O . TYR A 1 254 ? 13.121 -5.596 0.149 1.00 62.53 254 TYR A O 1
ATOM 2035 N N . TYR A 1 255 ? 12.051 -4.025 -1.043 1.00 65.12 255 TYR A N 1
ATOM 2036 C CA . TYR A 1 255 ? 11.740 -4.880 -2.183 1.00 65.12 255 TYR A CA 1
ATOM 2037 C C . TYR A 1 255 ? 12.327 -4.278 -3.447 1.00 65.12 255 TYR A C 1
ATOM 2039 O O . TYR A 1 255 ? 12.210 -3.074 -3.658 1.00 65.12 255 TYR A O 1
ATOM 2047 N N . ILE A 1 256 ? 12.918 -5.108 -4.302 1.00 63.59 256 ILE A N 1
ATOM 2048 C CA . ILE A 1 256 ? 13.312 -4.695 -5.648 1.00 63.59 256 ILE A CA 1
ATOM 2049 C C . ILE A 1 256 ? 12.355 -5.353 -6.636 1.00 63.59 256 ILE A C 1
ATOM 2051 O O . ILE A 1 256 ? 12.264 -6.577 -6.699 1.00 63.59 256 ILE A O 1
ATOM 2055 N N . LEU A 1 257 ? 11.643 -4.535 -7.404 1.00 66.31 257 LEU A N 1
ATOM 2056 C CA . LEU A 1 257 ? 10.838 -4.963 -8.542 1.00 66.31 257 LEU A CA 1
ATOM 2057 C C . LEU A 1 257 ? 11.486 -4.451 -9.831 1.00 66.31 257 LEU A C 1
ATOM 2059 O O . LEU A 1 257 ? 11.979 -3.326 -9.887 1.00 66.31 257 LEU A O 1
ATOM 2063 N N . LYS A 1 258 ? 11.455 -5.265 -10.884 1.00 64.19 258 LYS A N 1
ATOM 2064 C CA . LYS A 1 258 ? 11.881 -4.877 -12.234 1.00 64.19 258 LYS A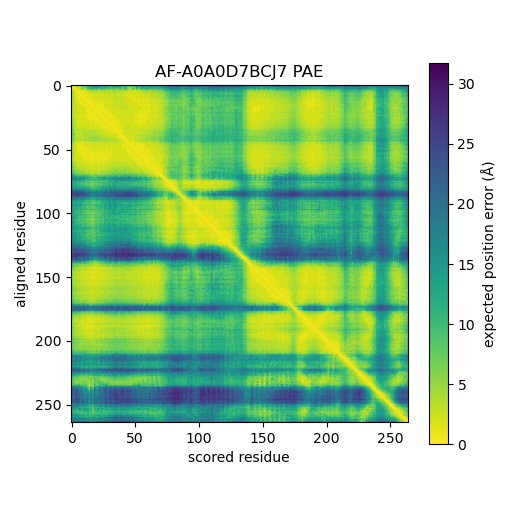 CA 1
ATOM 2065 C C . LYS A 1 258 ? 10.633 -4.665 -13.089 1.00 64.19 258 LYS A C 1
ATOM 2067 O O . LYS A 1 258 ? 9.871 -5.599 -13.320 1.00 64.19 258 LYS A O 1
ATOM 2072 N N . PHE A 1 259 ? 10.395 -3.447 -13.565 1.00 62.03 259 PHE A N 1
ATOM 2073 C CA . PHE A 1 259 ? 9.224 -3.168 -14.401 1.00 62.03 259 PHE A CA 1
ATOM 2074 C C . PHE A 1 259 ? 9.622 -3.169 -15.877 1.00 62.03 259 PHE A C 1
ATOM 2076 O O . PHE A 1 259 ? 10.312 -2.246 -16.300 1.00 62.03 259 PHE A O 1
ATOM 2083 N N . PRO A 1 260 ? 9.165 -4.140 -16.690 1.00 52.78 260 PRO A N 1
ATOM 2084 C CA . PRO A 1 260 ? 9.624 -4.290 -18.075 1.00 52.78 260 PRO A CA 1
ATOM 2085 C C . PRO A 1 260 ? 9.270 -3.095 -18.974 1.00 52.78 260 PRO A C 1
ATOM 2087 O O . PRO A 1 260 ? 9.909 -2.893 -19.997 1.00 52.78 260 PRO A O 1
ATOM 2090 N N . ASN A 1 261 ? 8.278 -2.291 -18.581 1.00 55.81 261 ASN A N 1
ATOM 2091 C CA . ASN A 1 261 ? 7.828 -1.121 -19.338 1.00 55.81 261 ASN A CA 1
ATOM 2092 C C . ASN A 1 261 ? 8.501 0.192 -18.894 1.00 55.81 261 ASN A C 1
ATOM 2094 O O . ASN A 1 261 ? 8.210 1.234 -19.472 1.00 55.81 261 ASN A O 1
ATOM 2098 N N . LEU A 1 262 ? 9.352 0.164 -17.859 1.00 53.88 262 LEU A N 1
ATOM 2099 C CA . LEU A 1 262 ? 10.178 1.305 -17.454 1.00 53.88 262 LEU A CA 1
ATOM 2100 C C . LEU A 1 262 ? 11.563 1.138 -18.080 1.00 53.88 262 LEU A C 1
ATOM 2102 O O . LEU A 1 262 ? 12.501 0.659 -17.440 1.00 53.88 262 LEU A O 1
ATOM 2106 N N . THR A 1 263 ? 11.664 1.478 -19.361 1.00 54.28 263 THR A N 1
ATOM 2107 C CA . THR A 1 263 ? 12.937 1.523 -20.083 1.00 54.28 263 THR A CA 1
ATOM 2108 C C . THR A 1 263 ? 13.506 2.933 -20.034 1.00 54.28 263 THR A C 1
ATOM 2110 O O . THR A 1 263 ? 12.757 3.905 -20.158 1.00 54.28 263 THR A O 1
ATOM 2113 N N . VAL A 1 264 ? 14.822 3.018 -19.844 1.00 46.19 264 VAL A N 1
ATOM 2114 C CA . VAL A 1 264 ? 15.604 4.252 -19.998 1.00 46.19 264 VAL A CA 1
ATOM 2115 C C . VAL A 1 264 ? 15.629 4.686 -21.459 1.00 46.19 264 VAL A C 1
ATOM 2117 O O . VAL A 1 264 ? 15.727 3.786 -22.325 1.00 46.19 264 VAL A O 1
#

Radius of gyration: 20.95 Å; Cα contacts (8 Å, |Δi|>4): 324; chains: 1; bounding box: 55×38×56 Å

Nearest PDB structures (foldseek):
  8axk-assembly1_C  TM=2.046E-01  e=4.905E+00  Shigella flexneri

pLDDT: mean 78.25, std 16.6, range [37.75, 97.0]

Solvent-accessible surface area (backbone atoms only — not comparable to full-atom values): 14988 Å² total; per-residue (Å²): 131,88,82,50,73,31,54,55,42,52,67,48,35,34,42,39,68,33,54,66,50,28,53,52,51,54,52,52,52,51,50,40,56,73,68,50,54,58,80,72,48,58,72,86,39,64,48,44,47,23,48,51,53,40,51,51,33,44,50,54,54,48,51,51,50,48,47,47,46,54,66,46,44,16,33,44,72,36,87,84,50,87,64,84,74,52,70,61,16,78,39,60,40,88,78,48,67,74,50,16,11,66,38,74,63,45,44,56,53,36,35,75,75,56,42,50,61,53,35,46,48,45,34,51,23,52,51,50,33,60,65,65,58,88,55,96,67,76,83,76,56,67,71,34,54,52,51,51,52,48,52,51,56,49,53,50,63,79,36,43,68,61,52,51,50,54,51,53,51,51,61,73,75,44,100,62,88,64,73,47,30,41,37,37,35,34,42,56,20,35,80,65,78,48,63,49,76,45,80,36,51,60,67,58,49,30,62,73,71,66,54,66,93,54,89,88,68,82,48,92,80,70,77,48,83,88,48,44,43,41,33,37,37,35,36,52,55,78,78,86,64,92,52,87,71,54,83,79,52,85,53,68,38,73,36,48,39,59,42,84,86,43,66,129

Mean predicted aligned error: 9.67 Å